Protein AF-A0A2J7QT44-F1 (afdb_monomer_lite)

InterPro domains:
  IPR000237 GRIP domain [PF01465] (314-356)
  IPR000237 GRIP domain [PS50913] (310-360)
  IPR000237 GRIP domain [SM00755] (313-360)
  IPR051952 Golgi-associated and autophagy-related protein [PTHR23157] (15-357)

Radius of gyration: 75.53 Å; chains: 1; bounding box: 189×59×180 Å

Organism: NCBI:txid105785

pLDDT: mean 76.09, std 19.53, range [32.19, 98.25]

Structure (mmCIF, N/CA/C/O backbone):
data_AF-A0A2J7QT44-F1
#
_entry.id   AF-A0A2J7QT44-F1
#
loop_
_atom_site.group_PDB
_atom_site.id
_atom_site.type_symbol
_atom_site.label_atom_id
_atom_site.label_alt_id
_atom_site.label_comp_id
_atom_site.label_asym_id
_atom_site.label_entity_id
_atom_site.label_seq_id
_atom_site.pdbx_PDB_ins_code
_atom_site.Cartn_x
_atom_site.Cartn_y
_atom_site.Cartn_z
_atom_site.occupancy
_atom_site.B_iso_or_equiv
_atom_site.auth_seq_id
_atom_site.auth_comp_id
_atom_site.auth_asym_id
_atom_site.auth_atom_id
_atom_site.pdbx_PDB_model_num
ATOM 1 N N . MET A 1 1 ? -129.129 -32.479 87.528 1.00 40.62 1 MET A N 1
ATOM 2 C CA . MET A 1 1 ? -129.790 -32.492 86.209 1.00 40.62 1 MET A CA 1
ATOM 3 C C . MET A 1 1 ? -129.131 -31.403 85.384 1.00 40.62 1 MET A C 1
ATOM 5 O O . MET A 1 1 ? -129.250 -30.255 85.772 1.00 40.62 1 MET A O 1
ATOM 9 N N . SER A 1 2 ? -128.415 -31.817 84.337 1.00 36.97 2 SER A N 1
ATOM 10 C CA . SER A 1 2 ? -127.812 -31.039 83.241 1.00 36.97 2 SER A CA 1
ATOM 11 C C . SER A 1 2 ? -126.753 -29.964 83.591 1.00 36.97 2 SER A C 1
ATOM 13 O O . SER A 1 2 ? -127.078 -29.042 84.322 1.00 36.97 2 SER A O 1
ATOM 15 N N . VAL A 1 3 ? -125.457 -30.041 83.221 1.00 42.44 3 VAL A N 1
ATOM 16 C CA . VAL A 1 3 ? -124.838 -30.231 81.873 1.00 42.44 3 VAL A CA 1
ATOM 17 C C . VAL A 1 3 ? -125.133 -28.970 81.044 1.00 42.44 3 VAL A C 1
ATOM 19 O O . VAL A 1 3 ? -126.299 -28.758 80.735 1.00 42.44 3 VAL A O 1
ATOM 22 N N . ILE A 1 4 ? -124.219 -28.003 80.878 1.00 41.47 4 ILE A N 1
ATOM 23 C CA . ILE A 1 4 ? -122.963 -27.975 80.087 1.00 41.47 4 ILE A CA 1
ATOM 24 C C . ILE A 1 4 ? -123.109 -26.815 79.071 1.00 41.47 4 ILE A C 1
ATOM 26 O O . ILE A 1 4 ? -124.229 -26.400 78.785 1.00 41.47 4 ILE A O 1
ATOM 30 N N . ASP A 1 5 ? -121.965 -26.312 78.606 1.00 40.69 5 ASP A N 1
ATOM 31 C CA . ASP A 1 5 ? -121.723 -25.348 77.522 1.00 40.69 5 ASP A CA 1
ATOM 32 C C . ASP A 1 5 ? -121.504 -23.902 77.983 1.00 40.69 5 ASP A C 1
ATOM 34 O O . ASP A 1 5 ? -122.439 -23.141 78.214 1.00 40.69 5 ASP A O 1
ATOM 38 N N . SER A 1 6 ? -120.274 -23.493 78.323 1.00 37.03 6 SER A N 1
ATOM 39 C CA . SER A 1 6 ? -118.983 -23.653 77.612 1.00 37.03 6 SER A CA 1
ATOM 40 C C . SER A 1 6 ? -118.947 -22.909 76.281 1.00 37.03 6 SER A C 1
ATOM 42 O O . SER A 1 6 ? -119.850 -23.010 75.463 1.00 37.03 6 SER A O 1
ATOM 44 N N . GLU A 1 7 ? -117.823 -22.220 76.083 1.00 32.19 7 GLU A N 1
ATOM 45 C CA . GLU A 1 7 ? -117.184 -22.093 74.772 1.00 32.19 7 GLU A CA 1
ATOM 46 C C . GLU A 1 7 ? -117.963 -21.344 73.688 1.00 32.19 7 GLU A C 1
ATOM 48 O O . GLU A 1 7 ? -118.485 -21.917 72.744 1.00 32.19 7 GLU A O 1
ATOM 53 N N . ALA A 1 8 ? -117.920 -20.018 73.764 1.00 39.91 8 ALA A N 1
ATOM 54 C CA . ALA A 1 8 ? -117.592 -19.201 72.595 1.00 39.91 8 ALA A CA 1
ATOM 55 C C . ALA A 1 8 ? -117.218 -17.812 73.118 1.00 39.91 8 ALA A C 1
ATOM 57 O O . ALA A 1 8 ? -118.054 -16.994 73.486 1.00 39.91 8 ALA A O 1
ATOM 58 N N . GLU A 1 9 ? -115.947 -17.617 73.431 1.00 42.12 9 GLU A N 1
ATOM 59 C CA . GLU A 1 9 ? -115.037 -17.019 72.455 1.00 42.12 9 GLU A CA 1
ATOM 60 C C . GLU A 1 9 ? -115.391 -15.544 72.223 1.00 42.12 9 GLU A C 1
ATOM 62 O O . GLU A 1 9 ? -116.296 -15.179 71.486 1.00 42.12 9 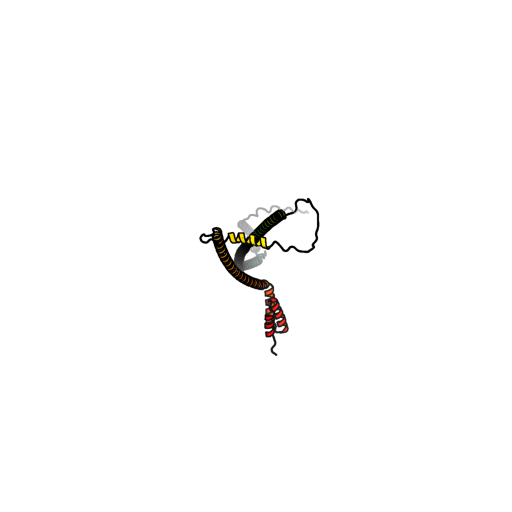GLU A O 1
ATOM 67 N N . LEU A 1 10 ? -114.727 -14.618 72.911 1.00 43.00 10 LEU A N 1
ATOM 68 C CA . LEU A 1 10 ? -113.342 -14.258 72.578 1.00 43.00 10 LEU A CA 1
ATOM 69 C C . LEU A 1 10 ? -113.135 -14.156 71.063 1.00 43.00 10 LEU A C 1
ATOM 71 O O . LEU A 1 10 ? -112.404 -14.950 70.485 1.00 43.00 10 LEU A O 1
ATOM 75 N N . LYS A 1 11 ? -113.694 -13.126 70.427 1.00 37.62 11 LYS A N 1
ATOM 76 C CA . LYS A 1 11 ? -113.027 -12.504 69.274 1.00 37.62 11 LYS A CA 1
ATOM 77 C C . LYS A 1 11 ? -113.579 -11.116 68.997 1.00 37.62 11 LYS A C 1
ATOM 79 O O . LYS A 1 11 ? -114.499 -10.910 68.223 1.00 37.62 11 LYS A O 1
ATOM 84 N N . GLY A 1 12 ? -113.001 -10.155 69.696 1.00 36.12 12 GLY A N 1
ATOM 85 C CA . GLY A 1 12 ? -113.230 -8.736 69.442 1.00 36.12 12 GLY A CA 1
ATOM 86 C C . GLY A 1 12 ? -112.389 -7.822 70.323 1.00 36.12 12 GLY A C 1
ATOM 87 O O . GLY A 1 12 ? -112.705 -6.650 70.471 1.00 36.12 12 GLY A O 1
ATOM 88 N N . LYS A 1 13 ? -111.334 -8.358 70.950 1.00 47.91 13 LYS A N 1
ATOM 89 C CA . LYS A 1 13 ? -110.172 -7.559 71.327 1.00 47.91 13 LYS A CA 1
ATOM 90 C C . LYS A 1 13 ? -109.343 -7.345 70.070 1.00 47.91 13 LYS A C 1
ATOM 92 O O . LYS A 1 13 ? -109.238 -8.267 69.266 1.00 47.91 13 LYS A O 1
ATOM 97 N N . SER A 1 14 ? -108.646 -6.214 70.063 1.00 49.06 14 SER A N 1
ATOM 98 C CA . SER A 1 14 ? -107.501 -5.897 69.211 1.00 49.06 14 SER A CA 1
ATOM 99 C C . SER A 1 14 ? -107.865 -5.284 67.867 1.00 49.06 14 SER A C 1
ATOM 101 O O . SER A 1 14 ? -108.217 -6.009 66.952 1.00 49.06 14 SER A O 1
ATOM 103 N N . GLU A 1 15 ? -107.731 -3.955 67.769 1.00 46.44 15 GLU A N 1
ATOM 104 C CA . GLU A 1 15 ? -106.892 -3.341 66.716 1.00 46.44 15 GLU A CA 1
ATOM 105 C C . GLU A 1 15 ? -106.761 -1.804 66.792 1.00 46.44 15 GLU A C 1
ATOM 107 O O . GLU A 1 15 ? -105.999 -1.233 66.023 1.00 46.44 15 GLU A O 1
ATOM 112 N N . ALA A 1 16 ? -107.395 -1.108 67.748 1.00 45.50 16 ALA A N 1
ATOM 113 C CA . ALA A 1 16 ? -107.286 0.360 67.856 1.00 45.50 16 ALA A CA 1
ATOM 114 C C . ALA A 1 16 ? -106.347 0.892 68.965 1.00 45.50 16 ALA A C 1
ATOM 116 O O . ALA A 1 16 ? -106.354 2.090 69.226 1.00 45.50 16 ALA A O 1
ATOM 117 N N . ASP A 1 17 ? -105.533 0.046 69.610 1.00 53.72 17 ASP A N 1
ATOM 118 C CA . ASP A 1 17 ? -104.572 0.484 70.648 1.00 53.72 17 ASP A CA 1
ATOM 119 C C . ASP A 1 17 ? -103.112 0.586 70.135 1.00 53.72 17 ASP A C 1
ATOM 121 O O . ASP A 1 17 ? -102.184 0.796 70.911 1.00 53.72 17 ASP A O 1
ATOM 125 N N . LEU A 1 18 ? -102.876 0.475 68.822 1.00 55.59 18 LEU A N 1
ATOM 126 C CA . LEU A 1 18 ? -101.525 0.477 68.229 1.00 55.59 18 LEU A CA 1
ATOM 127 C C . LEU A 1 18 ? -100.983 1.871 67.848 1.00 55.59 18 LEU A C 1
ATOM 129 O O . LEU A 1 18 ? -99.922 1.968 67.237 1.00 55.59 18 LEU A O 1
ATOM 133 N N . CYS A 1 19 ? -101.665 2.958 68.220 1.00 53.91 19 CYS A N 1
ATOM 134 C CA . CYS A 1 19 ? -101.156 4.324 68.039 1.00 53.91 19 CYS A CA 1
ATOM 135 C C . CYS A 1 19 ? -101.598 5.251 69.183 1.00 53.91 19 CYS A C 1
ATOM 137 O O . CYS A 1 19 ? -102.201 6.298 68.959 1.00 53.91 19 CYS A O 1
ATOM 139 N N . LEU A 1 20 ? -101.346 4.846 70.431 1.00 62.84 20 LEU A N 1
ATOM 140 C CA . LEU A 1 20 ? -101.461 5.766 71.562 1.00 62.84 20 LEU A CA 1
ATOM 141 C C . LEU A 1 20 ? -100.126 6.480 71.766 1.00 62.84 20 LEU A C 1
ATOM 143 O O . LEU A 1 20 ? -99.102 5.846 72.010 1.00 62.84 20 LEU A O 1
ATOM 147 N N . ASP A 1 21 ? -100.160 7.807 71.666 1.00 70.75 21 ASP A N 1
ATOM 148 C CA . ASP A 1 21 ? -99.087 8.685 72.123 1.00 70.75 21 ASP A CA 1
ATOM 149 C C . ASP A 1 21 ? -98.770 8.382 73.596 1.00 70.75 21 ASP A C 1
ATOM 151 O O . ASP A 1 21 ? -99.676 8.073 74.379 1.00 70.75 21 ASP A O 1
ATOM 155 N N . VAL A 1 22 ? -97.495 8.473 73.981 1.00 69.31 22 VAL A N 1
ATOM 156 C CA . VAL A 1 22 ? -97.022 8.152 75.339 1.00 69.31 22 VAL A CA 1
ATOM 157 C C . VAL A 1 22 ? -97.853 8.908 76.372 1.00 69.31 22 VAL A C 1
ATOM 159 O O . VAL A 1 22 ? -98.244 8.332 77.386 1.00 69.31 22 VAL A O 1
ATOM 162 N N . GLN A 1 23 ? -98.223 10.155 76.070 1.00 68.06 23 GLN A N 1
ATOM 163 C CA . GLN A 1 23 ? -99.070 10.956 76.941 1.00 68.06 23 GLN A CA 1
ATOM 164 C C . GLN A 1 23 ? -100.492 10.389 77.073 1.00 68.06 23 GLN A C 1
ATOM 166 O O . GLN A 1 23 ? -100.999 10.263 78.183 1.00 68.06 23 GLN A O 1
ATOM 171 N N . THR A 1 24 ? -101.112 9.946 75.977 1.00 75.00 24 THR A N 1
ATOM 172 C CA . THR A 1 24 ? -102.448 9.320 76.019 1.00 75.00 24 THR A CA 1
ATOM 173 C C . THR A 1 24 ? -102.459 7.983 76.760 1.00 75.00 24 THR A C 1
ATOM 175 O O . THR A 1 24 ? -103.444 7.651 77.421 1.00 75.00 24 THR A O 1
ATOM 178 N N . LEU A 1 25 ? -101.360 7.224 76.703 1.00 71.38 25 LEU A N 1
ATOM 179 C CA . LEU A 1 25 ? -101.207 5.987 77.465 1.00 71.38 25 LEU A CA 1
ATOM 180 C C . LEU A 1 25 ? -101.036 6.283 78.961 1.00 71.38 25 LEU A C 1
ATOM 182 O O . LEU A 1 25 ? -101.675 5.637 79.791 1.00 71.38 25 LEU A O 1
ATOM 186 N N . VAL A 1 26 ? -100.236 7.298 79.300 1.00 73.38 26 VAL A N 1
ATOM 187 C CA . VAL A 1 26 ? -100.059 7.782 80.677 1.00 73.38 26 VAL A CA 1
ATOM 188 C C . VAL A 1 26 ? -101.385 8.277 81.254 1.00 73.38 26 VAL A C 1
ATOM 190 O O . VAL A 1 26 ? -101.757 7.865 82.351 1.00 73.38 26 VAL A O 1
ATOM 193 N N . ASP A 1 27 ? -102.153 9.067 80.506 1.00 76.88 27 ASP A N 1
ATOM 194 C CA . ASP A 1 27 ? -103.451 9.580 80.955 1.00 76.88 27 ASP A CA 1
ATOM 195 C C . ASP A 1 27 ? -104.462 8.441 81.180 1.00 76.88 27 ASP A C 1
ATOM 197 O O . ASP A 1 27 ? -105.208 8.441 82.163 1.00 76.88 27 ASP A O 1
ATOM 201 N N . LYS A 1 28 ? -104.443 7.409 80.325 1.00 77.31 28 LYS A N 1
ATOM 202 C CA . LYS A 1 28 ? -105.296 6.216 80.464 1.00 77.31 28 LYS A CA 1
ATOM 203 C C . LYS A 1 28 ? -104.883 5.353 81.662 1.00 77.31 28 LYS A C 1
ATOM 205 O O . LYS A 1 28 ? -105.752 4.846 82.371 1.00 77.31 28 LYS A O 1
ATOM 210 N N . ILE A 1 29 ? -103.584 5.244 81.949 1.00 74.75 29 ILE A N 1
ATOM 211 C CA . ILE A 1 29 ? -103.052 4.583 83.153 1.00 74.75 29 ILE A CA 1
ATOM 212 C C . ILE A 1 29 ? -103.442 5.360 84.417 1.00 74.75 29 ILE A C 1
ATOM 214 O O . ILE A 1 29 ? -103.880 4.752 85.394 1.00 74.75 29 ILE A O 1
ATOM 218 N N . LEU A 1 30 ? -103.351 6.693 84.407 1.00 76.06 30 LEU A N 1
ATOM 219 C CA . LEU A 1 30 ? -103.768 7.538 85.530 1.00 76.06 30 LEU A CA 1
ATOM 220 C C . LEU A 1 30 ? -105.278 7.449 85.777 1.00 76.06 30 LEU A C 1
ATOM 222 O O . LEU A 1 30 ? -105.710 7.347 86.927 1.00 76.06 30 LEU A O 1
ATOM 226 N N . TYR A 1 31 ? -106.077 7.410 84.712 1.00 76.81 31 TYR A N 1
ATOM 227 C CA . TYR A 1 31 ? -107.520 7.205 84.798 1.00 76.81 31 TYR A CA 1
ATOM 228 C C . TYR A 1 31 ? -107.873 5.836 85.400 1.00 76.81 31 TYR A C 1
ATOM 230 O O . TYR A 1 31 ? -108.680 5.752 86.329 1.00 76.81 31 TYR A O 1
ATOM 238 N N . LEU A 1 32 ? -107.226 4.763 84.932 1.00 74.56 32 LEU A N 1
ATOM 239 C CA . LEU A 1 32 ? -107.411 3.415 85.474 1.00 74.56 32 LEU A CA 1
ATOM 240 C C . LEU A 1 32 ? -106.938 3.311 86.930 1.00 74.56 32 LEU A C 1
ATOM 242 O O . LEU A 1 32 ? -107.625 2.694 87.740 1.00 74.56 32 LEU A O 1
ATOM 246 N N . ARG A 1 33 ? -105.835 3.977 87.297 1.00 72.81 33 ARG A N 1
ATOM 247 C CA . ARG A 1 33 ? -105.370 4.098 88.688 1.00 72.81 33 ARG A CA 1
ATOM 248 C C . ARG A 1 33 ? -106.424 4.771 89.567 1.00 72.81 33 ARG A C 1
ATOM 250 O O . ARG A 1 33 ? -106.704 4.276 90.654 1.00 72.81 33 ARG A O 1
ATOM 257 N N . GLY A 1 34 ? -107.036 5.860 89.098 1.00 69.31 34 GLY A N 1
ATOM 258 C CA . GLY A 1 34 ? -108.117 6.543 89.813 1.00 69.31 34 GLY A CA 1
ATOM 259 C C . GLY A 1 34 ? -109.329 5.638 90.047 1.00 69.31 34 GLY A C 1
ATOM 260 O O . GLY A 1 34 ? -109.842 5.564 91.163 1.00 69.31 34 GLY A O 1
ATOM 261 N N . GLN A 1 35 ? -109.741 4.879 89.027 1.00 72.75 35 GLN A N 1
ATOM 262 C CA . GLN A 1 35 ? -110.827 3.903 89.165 1.00 72.75 35 GLN A CA 1
ATOM 263 C C . GLN A 1 35 ? -110.477 2.756 90.120 1.00 72.75 35 GLN A C 1
ATOM 265 O O . GLN A 1 35 ? -111.327 2.338 90.906 1.00 72.75 35 GLN A O 1
ATOM 270 N N . LEU A 1 36 ? -109.228 2.283 90.107 1.00 67.62 36 LEU A N 1
ATOM 271 C CA . LEU A 1 36 ? -108.755 1.234 91.008 1.00 67.62 36 LEU A CA 1
ATOM 272 C C . LEU A 1 36 ? -108.781 1.698 92.474 1.00 67.62 36 LEU A C 1
ATOM 274 O O . LEU A 1 36 ? -109.213 0.950 93.348 1.00 67.62 36 LEU A O 1
ATOM 278 N N . VAL A 1 37 ? -108.395 2.953 92.738 1.00 71.00 37 VAL A N 1
ATOM 279 C CA . VAL A 1 37 ? -108.458 3.569 94.077 1.00 71.00 37 VAL A CA 1
ATOM 280 C C . VAL A 1 37 ? -109.898 3.674 94.572 1.00 71.00 37 VAL A C 1
ATOM 282 O O . VAL A 1 37 ? -110.187 3.283 95.703 1.00 71.00 37 VAL A O 1
ATOM 285 N N . LEU A 1 38 ? -110.818 4.131 93.722 1.00 69.50 38 LEU A N 1
ATOM 286 C CA . LEU A 1 38 ? -112.238 4.232 94.072 1.00 69.50 38 LEU A CA 1
ATOM 287 C C . LEU A 1 38 ? -112.887 2.856 94.302 1.00 69.50 38 LEU A C 1
ATOM 289 O O . LEU A 1 38 ? -113.746 2.718 95.173 1.00 69.50 38 LEU A O 1
ATOM 293 N N . ALA A 1 39 ? -112.466 1.830 93.557 1.00 65.50 39 ALA A N 1
ATOM 294 C CA . ALA A 1 39 ? -112.922 0.455 93.744 1.00 65.50 39 ALA A CA 1
ATOM 295 C C . ALA A 1 39 ? -112.358 -0.179 95.030 1.00 65.50 39 ALA A C 1
ATOM 297 O O . ALA A 1 39 ? -113.097 -0.857 95.741 1.00 65.50 39 ALA A O 1
ATOM 298 N N . SER A 1 40 ? -111.093 0.094 95.374 1.00 60.97 40 SER A N 1
ATOM 299 C CA . SER A 1 40 ? -110.467 -0.362 96.628 1.00 60.97 40 SER A CA 1
ATOM 300 C C . SER A 1 40 ? -111.133 0.256 97.866 1.00 60.97 40 SER A C 1
ATOM 302 O O . SER A 1 40 ? -111.341 -0.433 98.860 1.00 60.97 40 SER A O 1
ATOM 304 N N . GLN A 1 41 ? -111.590 1.513 97.786 1.00 64.81 41 GLN A N 1
ATOM 305 C CA . GLN A 1 41 ? -112.350 2.172 98.863 1.00 64.81 41 GLN A CA 1
ATOM 306 C C . GLN A 1 41 ? -113.782 1.629 99.048 1.00 64.81 41 GLN A C 1
ATOM 308 O O . GLN A 1 41 ? -114.376 1.836 100.104 1.00 64.81 41 GLN A O 1
ATOM 313 N N . ARG A 1 42 ? -114.355 0.948 98.042 1.00 63.06 42 ARG A N 1
ATOM 314 C CA . ARG A 1 42 ? -115.689 0.312 98.106 1.00 63.06 42 ARG A CA 1
ATOM 315 C C . ARG A 1 42 ? -115.651 -1.174 98.482 1.00 63.06 42 ARG A C 1
ATOM 317 O O . ARG A 1 42 ? -116.712 -1.761 98.678 1.00 63.06 42 ARG A O 1
ATOM 324 N N . ALA A 1 43 ? -114.472 -1.786 98.558 1.00 60.16 43 ALA A N 1
ATOM 325 C CA . ALA A 1 43 ? -114.311 -3.199 98.884 1.00 60.16 43 ALA A CA 1
ATOM 326 C C . ALA A 1 43 ? -114.191 -3.411 100.405 1.00 60.16 43 ALA A C 1
ATOM 328 O O . ALA A 1 43 ? -113.502 -2.658 101.086 1.00 60.16 43 ALA A O 1
ATOM 329 N N . GLU A 1 44 ? -114.802 -4.475 100.945 1.00 55.53 44 GLU A N 1
ATOM 330 C CA . GLU A 1 44 ? -114.770 -4.814 102.388 1.00 55.53 44 GLU A CA 1
ATOM 331 C C . GLU A 1 44 ? -113.356 -5.113 102.941 1.00 55.53 44 GLU A C 1
ATOM 333 O O . GLU A 1 44 ? -113.173 -5.235 104.152 1.00 55.53 44 GLU A O 1
ATOM 338 N N . LYS A 1 45 ? -112.337 -5.196 102.074 1.00 55.09 45 LYS A N 1
ATOM 339 C CA . LYS A 1 45 ? -110.911 -5.226 102.426 1.00 55.09 45 LYS A CA 1
ATOM 340 C C . LYS A 1 45 ? -110.143 -4.267 101.503 1.00 55.09 45 LYS A C 1
ATOM 342 O O . LYS A 1 45 ? -109.988 -4.600 100.327 1.00 55.09 45 LYS A O 1
ATOM 347 N N . PRO A 1 46 ? -109.662 -3.110 101.989 1.00 56.34 46 PRO A N 1
ATOM 348 C CA . PRO A 1 46 ? -108.882 -2.198 101.162 1.00 56.34 46 PRO A CA 1
ATOM 349 C C . PRO A 1 46 ? -107.523 -2.831 100.843 1.00 56.34 46 PRO A C 1
ATOM 351 O O . PRO A 1 46 ? -106.809 -3.281 101.739 1.00 56.34 46 PRO A O 1
ATOM 354 N N . VAL A 1 47 ? -107.180 -2.879 99.559 1.00 60.62 47 VAL A N 1
ATOM 355 C CA . VAL A 1 47 ? -105.867 -3.326 99.078 1.00 60.62 47 VAL A CA 1
ATOM 356 C C . VAL A 1 47 ? -105.028 -2.081 98.810 1.00 60.62 47 VAL A C 1
ATOM 358 O O . VAL A 1 47 ? -105.507 -1.165 98.132 1.00 60.62 47 VAL A O 1
ATOM 361 N N . ASP A 1 48 ? -103.808 -2.028 99.350 1.00 59.81 48 ASP A N 1
ATOM 362 C CA . ASP A 1 48 ? -102.873 -0.934 99.083 1.00 59.81 48 ASP A CA 1
ATOM 363 C C . ASP A 1 48 ? -102.382 -1.022 97.632 1.00 59.81 48 ASP A C 1
ATOM 365 O O . ASP A 1 48 ? -101.697 -1.957 97.217 1.00 59.81 48 ASP A O 1
ATOM 369 N N . ILE A 1 49 ? -102.801 -0.052 96.823 1.00 60.88 49 ILE A N 1
ATOM 370 C CA . ILE A 1 49 ? -102.526 -0.014 95.384 1.00 60.88 49 ILE A CA 1
ATOM 371 C C . ILE A 1 49 ? -101.081 0.427 95.114 1.00 60.88 49 ILE A C 1
ATOM 373 O O . ILE A 1 49 ? -100.585 0.228 94.002 1.00 60.88 49 ILE A O 1
ATOM 377 N N . HIS A 1 50 ? -100.381 0.996 96.104 1.00 58.28 50 HIS A N 1
ATOM 378 C CA . HIS A 1 50 ? -98.993 1.399 95.913 1.00 58.28 50 HIS A CA 1
ATOM 379 C C . HIS A 1 50 ? -98.047 0.197 95.792 1.00 58.28 50 HIS A C 1
ATOM 381 O O . HIS A 1 50 ? -97.143 0.240 94.958 1.00 58.28 50 HIS A O 1
ATOM 387 N N . ASP A 1 51 ? -98.325 -0.899 96.503 1.00 59.72 51 ASP A N 1
ATOM 388 C CA . ASP A 1 51 ? -97.534 -2.136 96.448 1.00 59.72 51 ASP A CA 1
ATOM 389 C C . ASP A 1 51 ? -97.740 -2.923 95.143 1.00 59.72 51 ASP A C 1
ATOM 391 O O . ASP A 1 51 ? -96.812 -3.548 94.634 1.00 59.72 51 ASP A O 1
ATOM 395 N N . ILE A 1 52 ? -98.930 -2.846 94.537 1.00 58.56 52 ILE A N 1
ATOM 396 C CA . ILE A 1 52 ? -99.245 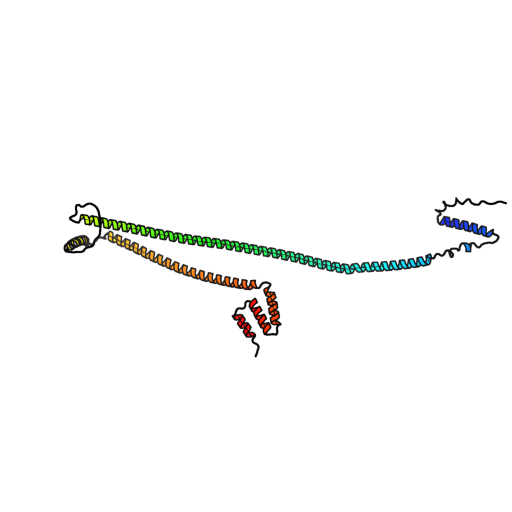-3.546 93.276 1.00 58.56 52 ILE A CA 1
ATOM 397 C C . ILE A 1 52 ? -98.602 -2.864 92.063 1.00 58.56 52 ILE A C 1
ATOM 399 O O . ILE A 1 52 ? -98.357 -3.513 91.054 1.00 58.56 52 ILE A O 1
ATOM 403 N N . LEU A 1 53 ? -98.328 -1.560 92.121 1.00 57.19 53 LEU A N 1
ATOM 404 C CA . LEU A 1 53 ? -97.683 -0.832 91.020 1.00 57.19 53 LEU A CA 1
ATOM 405 C C . LEU A 1 53 ? -96.169 -0.689 91.203 1.00 57.19 53 LEU A C 1
ATOM 407 O O . LEU A 1 53 ? -95.494 -0.246 90.279 1.00 57.19 53 LEU A O 1
ATOM 411 N N . ASN A 1 54 ? -95.621 -1.128 92.340 1.00 53.16 54 ASN A N 1
ATOM 412 C CA . ASN A 1 54 ? -94.177 -1.173 92.572 1.00 53.16 54 ASN A CA 1
ATOM 413 C C . ASN A 1 54 ? -93.502 -2.413 91.945 1.00 53.16 54 ASN A C 1
ATOM 415 O O . ASN A 1 54 ? -92.382 -2.779 92.296 1.00 53.16 54 ASN A O 1
ATOM 419 N N . ILE A 1 5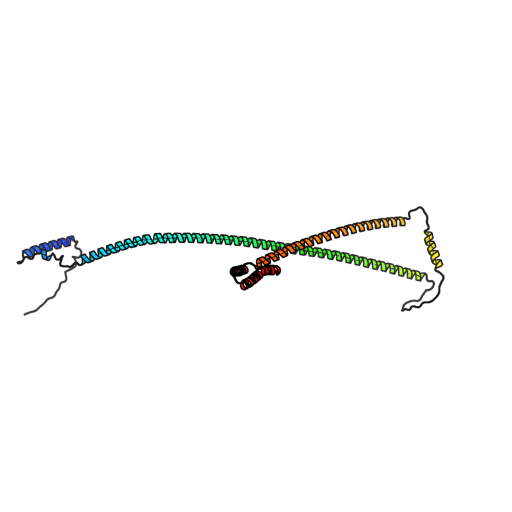5 ? -94.142 -3.026 90.939 1.00 50.22 55 ILE A N 1
ATOM 420 C CA . ILE A 1 55 ? -93.591 -4.079 90.063 1.00 50.22 55 ILE A CA 1
ATOM 421 C C . ILE A 1 55 ? -92.534 -3.481 89.102 1.00 50.22 55 ILE A C 1
ATOM 423 O O . ILE A 1 55 ? -92.379 -3.923 87.971 1.00 50.22 55 ILE A O 1
ATOM 427 N N . ASN A 1 56 ? -91.788 -2.460 89.528 1.00 48.94 56 ASN A N 1
ATOM 428 C CA . ASN A 1 56 ? -90.535 -2.092 88.873 1.00 48.94 56 ASN A CA 1
ATOM 429 C C . ASN A 1 56 ? -89.355 -2.922 89.402 1.00 48.94 56 ASN A C 1
ATOM 431 O O . ASN A 1 56 ? -88.380 -3.078 88.677 1.00 48.94 56 ASN A O 1
ATOM 435 N N . ASP A 1 57 ? -89.471 -3.544 90.583 1.00 50.56 57 ASP A N 1
ATOM 436 C CA . ASP A 1 57 ? -88.408 -4.399 91.142 1.00 50.56 57 ASP A CA 1
ATOM 437 C C . ASP A 1 57 ? -88.641 -5.910 90.938 1.00 50.56 57 ASP A C 1
ATOM 439 O O . ASP A 1 57 ? -87.744 -6.717 91.166 1.00 50.56 57 ASP A O 1
ATOM 443 N N . SER A 1 58 ? -89.830 -6.329 90.484 1.00 46.00 58 SER A N 1
ATOM 444 C CA . SER A 1 58 ? -90.178 -7.758 90.313 1.00 46.00 58 SER A CA 1
ATOM 445 C C . SER A 1 58 ? -90.145 -8.262 88.863 1.00 46.00 58 SER A C 1
ATOM 447 O O . SER A 1 58 ? -90.387 -9.442 88.613 1.00 46.00 58 SER A O 1
ATOM 449 N N . LEU A 1 59 ? -89.787 -7.403 87.907 1.00 44.88 59 LEU A N 1
ATOM 450 C CA . LEU A 1 59 ? -89.369 -7.803 86.563 1.00 44.88 59 LEU A CA 1
ATOM 451 C C . LEU A 1 59 ? -87.880 -7.499 86.438 1.00 44.88 59 LEU A C 1
ATOM 453 O O . LEU A 1 59 ? -87.492 -6.384 86.107 1.00 44.88 59 LEU A O 1
ATOM 457 N N . GLY A 1 60 ? -87.050 -8.495 86.750 1.00 45.22 60 GLY A N 1
ATOM 458 C CA . GLY A 1 60 ? -85.598 -8.400 86.675 1.00 45.22 60 GLY A CA 1
ATOM 459 C C . GLY A 1 60 ? -85.110 -7.916 85.310 1.00 45.22 60 GLY A C 1
ATOM 460 O O . GLY A 1 60 ? -84.882 -8.711 84.401 1.00 45.22 60 GLY A O 1
ATOM 461 N N . PHE A 1 61 ? -84.867 -6.613 85.197 1.00 43.97 61 PHE A N 1
ATOM 462 C CA . PHE A 1 61 ? -83.986 -6.049 84.192 1.00 43.97 61 PHE A CA 1
ATOM 463 C C . PHE A 1 61 ? -82.542 -6.335 84.623 1.00 43.97 61 PHE A C 1
ATOM 465 O O . PHE A 1 61 ? -81.869 -5.507 85.229 1.00 43.97 61 PHE A O 1
ATOM 472 N N . LYS A 1 62 ? -82.042 -7.515 84.234 1.00 48.94 62 LYS A N 1
ATOM 473 C CA . LYS A 1 62 ? -80.597 -7.804 84.119 1.00 48.94 62 LYS A CA 1
ATOM 474 C C . LYS A 1 62 ? -79.868 -6.834 83.171 1.00 48.94 62 LYS A C 1
ATOM 476 O O . LYS A 1 62 ? -78.645 -6.828 83.105 1.00 48.94 62 LYS A O 1
ATOM 481 N N . ASN A 1 63 ? -80.609 -5.965 82.486 1.00 47.66 63 ASN A N 1
ATOM 482 C CA . ASN A 1 63 ? -80.081 -5.052 81.488 1.00 47.66 63 ASN A CA 1
ATOM 483 C C . ASN A 1 63 ? -79.228 -3.916 82.072 1.00 47.66 63 ASN A C 1
ATOM 485 O O . ASN A 1 63 ? -78.510 -3.310 81.300 1.00 47.66 63 ASN A O 1
ATOM 489 N N . ASN A 1 64 ? -79.250 -3.589 83.371 1.00 50.56 64 ASN A N 1
ATOM 490 C CA . ASN A 1 64 ? -78.404 -2.485 83.867 1.00 50.56 64 ASN A CA 1
ATOM 491 C C . ASN A 1 64 ? -76.916 -2.865 83.999 1.00 50.56 64 ASN A C 1
ATOM 493 O O . ASN A 1 64 ? -76.059 -2.037 83.696 1.00 50.56 64 ASN A O 1
ATOM 497 N N . ASP A 1 65 ? -76.598 -4.106 84.382 1.00 53.09 65 ASP A N 1
ATOM 498 C CA . ASP A 1 65 ? -75.203 -4.572 84.477 1.00 53.09 65 ASP A CA 1
ATOM 499 C C . ASP A 1 65 ? -74.635 -4.973 83.109 1.00 53.09 65 ASP A C 1
ATOM 501 O O . ASP A 1 65 ? -73.503 -4.618 82.786 1.00 53.09 65 ASP A O 1
ATOM 505 N N . GLU A 1 66 ? -75.429 -5.623 82.251 1.00 54.44 66 GLU A N 1
ATOM 506 C CA . GLU A 1 66 ? -75.010 -5.945 80.878 1.00 54.44 66 GLU A CA 1
ATOM 507 C C . GLU A 1 66 ? -74.799 -4.678 80.039 1.00 54.44 66 GLU A C 1
ATOM 509 O O . GLU A 1 66 ? -73.850 -4.596 79.265 1.00 54.44 66 GLU A O 1
ATOM 514 N N . HIS A 1 67 ? -75.630 -3.649 80.221 1.00 65.25 67 HIS A N 1
ATOM 515 C CA . HIS A 1 67 ? -75.508 -2.401 79.468 1.00 65.25 67 HIS A CA 1
ATOM 516 C C . HIS A 1 67 ? -74.358 -1.522 79.974 1.00 65.25 67 HIS A C 1
ATOM 518 O O . HIS A 1 67 ? -73.770 -0.788 79.178 1.00 65.25 67 HIS A O 1
ATOM 524 N N . LYS A 1 68 ? -73.989 -1.632 81.258 1.00 69.81 68 LYS A N 1
ATOM 525 C CA . LYS A 1 68 ? -72.787 -0.998 81.811 1.00 69.81 68 LYS A CA 1
ATOM 526 C C . LYS A 1 68 ? -71.514 -1.725 81.370 1.00 69.81 68 LYS A C 1
ATOM 528 O O . LYS A 1 68 ? -70.599 -1.064 80.894 1.00 69.81 68 LYS A O 1
ATOM 533 N N . SER A 1 69 ? -71.497 -3.061 81.400 1.00 70.50 69 SER A N 1
ATOM 534 C CA . SER A 1 69 ? -70.398 -3.867 80.843 1.00 70.50 69 SER A CA 1
ATOM 535 C C . SER A 1 69 ? -70.222 -3.604 79.345 1.00 70.50 69 SER A C 1
ATOM 537 O O . SER A 1 69 ? -69.119 -3.333 78.888 1.00 70.50 69 SER A O 1
ATOM 539 N N . CYS A 1 70 ? -71.315 -3.560 78.579 1.00 75.31 70 CYS A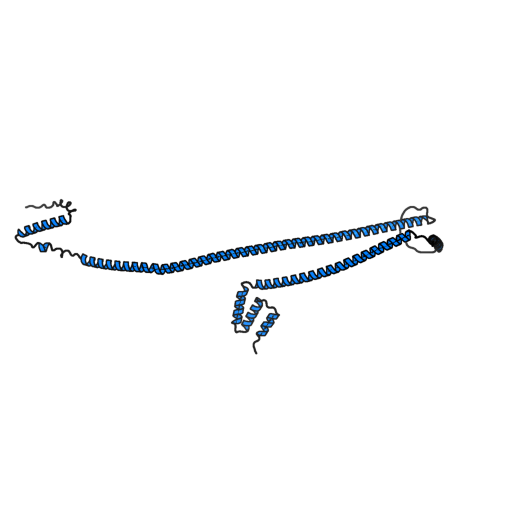 N 1
ATOM 540 C CA . CYS A 1 70 ? -71.283 -3.235 77.153 1.00 75.31 70 CYS A CA 1
ATOM 541 C C . CYS A 1 70 ? -70.818 -1.791 76.894 1.00 75.31 70 CYS A C 1
ATOM 543 O O . CYS A 1 70 ? -70.163 -1.518 75.888 1.00 75.31 70 CYS A O 1
ATOM 545 N N . GLN A 1 71 ? -71.136 -0.848 77.786 1.00 79.12 71 GLN A N 1
ATOM 546 C CA . GLN A 1 71 ? -70.665 0.534 77.693 1.00 79.12 71 GLN A CA 1
ATOM 547 C C . GLN A 1 71 ? -69.170 0.649 78.010 1.00 79.12 71 GLN A C 1
ATOM 549 O O . GLN A 1 71 ? -68.468 1.412 77.347 1.00 79.12 71 GLN A O 1
ATOM 554 N N . GLU A 1 72 ? -68.681 -0.100 78.996 1.00 82.94 72 GLU A N 1
ATOM 555 C CA . GLU A 1 72 ? -67.264 -0.178 79.348 1.00 82.94 72 GLU A CA 1
ATOM 556 C C . GLU A 1 72 ? -66.459 -0.867 78.236 1.00 82.94 72 GLU A C 1
ATOM 558 O O . GLU A 1 72 ? -65.444 -0.323 77.809 1.00 82.94 72 GLU A O 1
ATOM 563 N N . GLU A 1 73 ? -66.953 -1.972 77.672 1.00 85.62 73 GLU A N 1
ATOM 564 C CA . GLU A 1 73 ? -66.369 -2.633 76.496 1.00 85.62 73 GLU A CA 1
ATOM 565 C C . GLU A 1 73 ? -66.366 -1.716 75.269 1.00 85.62 73 GLU A C 1
ATOM 567 O O . GLU A 1 73 ? -65.365 -1.623 74.566 1.00 85.62 73 GLU A O 1
ATOM 572 N N . TYR A 1 74 ? -67.443 -0.964 75.030 1.00 85.75 74 TYR A N 1
ATOM 573 C CA . TYR A 1 74 ? -67.484 0.024 73.951 1.00 85.75 74 TYR A CA 1
ATOM 574 C C . TYR A 1 74 ? -66.470 1.155 74.165 1.00 85.75 74 TYR A C 1
ATOM 576 O O . TYR A 1 74 ? -65.830 1.604 73.214 1.00 85.75 74 TYR A O 1
ATOM 584 N N . GLN A 1 75 ? -66.295 1.626 75.403 1.00 88.50 75 GLN A N 1
ATOM 585 C CA . GLN A 1 75 ? -65.292 2.641 75.729 1.00 88.50 75 GLN A CA 1
ATOM 586 C C . GLN A 1 75 ? -63.866 2.103 75.589 1.00 88.50 75 GLN A C 1
ATOM 588 O O . GLN A 1 75 ? -63.016 2.808 75.046 1.00 88.50 75 GLN A O 1
ATOM 593 N N . GLN A 1 76 ? -63.614 0.863 76.012 1.00 87.94 76 GLN A N 1
ATOM 594 C CA . GLN A 1 76 ? -62.335 0.181 75.817 1.00 87.94 76 GLN A CA 1
ATOM 595 C C . GLN A 1 76 ? -62.042 -0.001 74.330 1.00 87.94 76 GLN A C 1
ATOM 597 O O . GLN A 1 76 ? -60.994 0.434 73.869 1.00 87.94 76 GLN A O 1
ATOM 602 N N . LEU A 1 77 ? -62.999 -0.507 73.551 1.00 89.94 77 LEU A N 1
ATOM 603 C CA . LEU A 1 77 ? -62.850 -0.691 72.110 1.00 89.94 77 LEU A CA 1
ATOM 604 C C . LEU A 1 77 ? -62.653 0.643 71.383 1.00 89.94 77 LEU A C 1
ATOM 606 O O . LEU A 1 77 ? -61.864 0.737 70.447 1.00 89.94 77 LEU A O 1
ATOM 610 N N . LYS A 1 78 ? -63.328 1.708 71.828 1.00 90.94 78 LYS A N 1
ATOM 611 C CA . LYS A 1 78 ? -63.116 3.062 71.308 1.00 90.94 78 LYS A CA 1
ATOM 612 C C . LYS A 1 78 ? -61.710 3.571 71.630 1.00 90.94 78 LYS A C 1
ATOM 614 O O . LYS A 1 78 ? -61.084 4.183 70.767 1.00 90.94 78 LYS A O 1
ATOM 619 N N . HIS A 1 79 ? -61.211 3.311 72.836 1.00 88.44 79 HIS A N 1
ATOM 620 C CA . HIS A 1 79 ? -59.861 3.691 73.237 1.00 88.44 79 HIS A CA 1
ATOM 621 C C . HIS A 1 79 ? -58.795 2.893 72.474 1.00 88.44 79 HIS A C 1
ATOM 623 O O . HIS A 1 79 ? -57.848 3.482 71.958 1.00 88.44 79 HIS A O 1
ATOM 629 N N . GLU A 1 80 ? -58.980 1.582 72.321 1.00 90.00 80 GLU A N 1
ATOM 630 C CA . GLU A 1 80 ? -58.136 0.719 71.490 1.00 90.00 80 GLU A CA 1
ATOM 631 C C . GLU A 1 80 ? -58.173 1.145 70.021 1.00 90.00 80 GLU A C 1
ATOM 633 O O . GLU A 1 80 ? -57.137 1.182 69.364 1.00 90.00 80 GLU A O 1
ATOM 638 N N . PHE A 1 81 ? -59.336 1.546 69.506 1.00 88.00 81 PHE A N 1
ATOM 639 C CA . PHE A 1 81 ? -59.473 2.070 68.151 1.00 88.00 81 PHE A CA 1
ATOM 640 C C . PHE A 1 81 ? -58.761 3.418 67.977 1.00 88.00 81 PHE A C 1
ATOM 642 O O . PHE A 1 81 ? -58.114 3.646 66.955 1.00 88.00 81 PHE A O 1
ATOM 649 N N . GLU A 1 82 ? -58.834 4.316 68.963 1.00 86.75 82 GLU A N 1
ATOM 650 C CA . GLU A 1 82 ? -58.089 5.579 68.954 1.00 86.75 82 GLU A CA 1
ATOM 651 C C . GLU A 1 82 ? -56.577 5.357 69.053 1.00 86.75 82 GLU A C 1
ATOM 653 O O . GLU A 1 82 ? -55.830 5.984 68.298 1.00 86.75 82 GLU A O 1
ATOM 658 N N . GLN A 1 83 ? -56.124 4.424 69.895 1.00 83.19 83 GLN A N 1
ATOM 659 C CA . GLN A 1 83 ? -54.721 4.014 69.954 1.00 83.19 83 GLN A CA 1
ATOM 660 C C . GLN A 1 83 ? -54.268 3.375 68.637 1.00 83.19 83 GLN A C 1
ATOM 662 O O . GLN A 1 83 ? -53.241 3.771 68.091 1.00 83.19 83 GLN A O 1
ATOM 667 N N . TYR A 1 84 ? -55.057 2.464 68.063 1.00 81.75 84 TYR A N 1
ATOM 668 C CA . TYR A 1 84 ? -54.775 1.843 66.769 1.00 81.75 84 TYR A CA 1
ATOM 669 C C . TYR A 1 84 ? -54.703 2.884 65.652 1.00 81.75 84 TYR A C 1
ATOM 671 O O . TYR A 1 84 ? -53.780 2.857 64.843 1.00 81.75 84 TYR A O 1
ATOM 679 N N . LYS A 1 85 ? -55.624 3.853 65.628 1.00 82.50 85 LYS A N 1
ATOM 680 C CA . LYS A 1 85 ? -55.623 4.970 64.676 1.00 82.50 85 LYS A CA 1
ATOM 681 C C . LYS A 1 85 ? -54.388 5.857 64.843 1.00 82.50 85 LYS A C 1
ATOM 683 O O . LYS A 1 85 ? -53.815 6.279 63.843 1.00 82.50 85 LYS A O 1
ATOM 688 N N . GLN A 1 86 ? -53.953 6.129 66.073 1.00 75.94 86 GLN A N 1
ATOM 689 C CA . GLN A 1 86 ? -52.722 6.883 66.332 1.00 75.94 86 GLN A CA 1
ATOM 690 C C . GLN A 1 86 ? -51.470 6.095 65.919 1.00 75.94 86 GLN A C 1
ATOM 692 O O . GLN A 1 86 ? -50.607 6.651 65.239 1.00 75.94 86 GLN A O 1
ATOM 697 N N . SER A 1 87 ? -51.390 4.797 66.227 1.00 70.69 87 SER A N 1
ATOM 698 C CA . SER A 1 87 ? -50.305 3.924 65.763 1.00 70.69 87 SER A CA 1
ATOM 699 C C . SER A 1 87 ? -50.286 3.784 64.236 1.00 70.69 87 SER A C 1
ATOM 701 O O . SER A 1 87 ? -49.217 3.863 63.639 1.00 70.69 87 SER A O 1
ATOM 703 N N . GLN A 1 88 ? -51.445 3.674 63.582 1.00 66.94 88 GLN A N 1
ATOM 704 C CA . GLN A 1 88 ? -51.585 3.658 62.121 1.00 66.94 88 GLN A CA 1
ATOM 705 C C . GLN A 1 88 ? -51.347 5.014 61.455 1.00 66.94 88 GLN A C 1
ATOM 707 O O . GLN A 1 88 ? -51.215 5.058 60.244 1.00 66.94 88 GLN A O 1
ATOM 712 N N . LEU A 1 89 ? -51.302 6.129 62.186 1.00 62.00 89 LEU A N 1
ATOM 713 C CA . LEU A 1 89 ? -50.894 7.432 61.640 1.00 62.00 89 LEU A CA 1
ATOM 714 C C . LEU A 1 89 ? -49.390 7.678 61.823 1.00 62.00 89 LEU A C 1
ATOM 716 O O . LEU A 1 89 ? -48.783 8.390 61.025 1.00 62.00 89 LEU A O 1
ATOM 720 N N . GLN A 1 90 ? -48.773 7.056 62.832 1.00 60.03 90 GLN A N 1
ATOM 721 C CA . GLN A 1 90 ? -47.330 7.135 63.078 1.00 60.03 90 GLN A CA 1
ATOM 722 C C . GLN A 1 90 ? -46.522 6.106 62.266 1.00 60.03 90 GLN A C 1
ATOM 724 O O . GLN A 1 90 ? -45.439 6.434 61.779 1.00 60.03 90 GLN A O 1
ATOM 729 N N . GLN A 1 91 ? -47.047 4.893 62.049 1.00 56.28 91 GLN A N 1
ATOM 730 C CA . GLN A 1 91 ? -46.365 3.850 61.271 1.00 56.28 91 GLN A CA 1
ATOM 731 C C . GLN A 1 91 ? -46.208 4.147 59.760 1.00 56.28 91 GLN A C 1
ATOM 733 O O . GLN A 1 91 ? -45.138 3.851 59.230 1.00 56.28 91 GLN A O 1
ATOM 738 N N . PRO A 1 92 ? -47.156 4.782 59.039 1.00 54.69 92 PRO A N 1
ATOM 739 C CA . PRO A 1 92 ? -47.012 5.032 57.608 1.00 54.69 92 PRO A CA 1
ATOM 740 C C . PRO A 1 92 ? -46.348 6.369 57.287 1.00 54.69 92 PRO A C 1
ATOM 742 O O . PRO A 1 92 ? -46.242 6.682 56.111 1.00 54.69 92 PRO A O 1
ATOM 745 N N . ASN A 1 93 ? -45.938 7.188 58.260 1.00 55.28 93 ASN A N 1
ATOM 746 C CA . ASN A 1 93 ? -45.254 8.452 57.956 1.00 55.28 93 ASN A CA 1
ATOM 747 C C . ASN A 1 93 ? -43.732 8.326 58.045 1.00 55.28 93 ASN A C 1
ATOM 749 O O . ASN A 1 93 ? -43.050 8.834 57.162 1.00 55.28 93 ASN A O 1
ATOM 753 N N . ASN A 1 94 ? -43.194 7.596 59.028 1.00 56.62 94 ASN A N 1
ATOM 754 C CA . ASN A 1 94 ? -41.743 7.401 59.138 1.00 56.62 94 ASN A CA 1
ATOM 755 C C . ASN A 1 94 ? -41.212 6.364 58.131 1.00 56.62 94 ASN A C 1
ATOM 757 O O . ASN A 1 94 ? -40.309 6.685 57.365 1.00 56.62 94 ASN A O 1
ATOM 761 N N . LEU A 1 95 ? -41.829 5.178 58.034 1.00 58.56 95 LEU A N 1
ATOM 762 C CA . LEU A 1 95 ? -41.417 4.137 57.073 1.00 58.56 95 LEU A CA 1
ATOM 763 C C . LEU A 1 95 ? -41.609 4.572 55.613 1.00 58.56 95 LEU A C 1
ATOM 765 O O . LEU A 1 95 ? -40.785 4.277 54.756 1.00 58.56 95 LEU A O 1
ATOM 769 N N . ARG A 1 96 ? -42.673 5.329 55.328 1.00 59.12 96 ARG A N 1
ATOM 770 C CA . ARG A 1 96 ? -43.013 5.784 53.972 1.00 59.12 96 ARG A CA 1
ATOM 771 C C . ARG A 1 96 ? -42.197 7.003 53.539 1.00 59.12 96 ARG A C 1
ATOM 773 O O . ARG A 1 96 ? -41.959 7.159 52.344 1.00 59.12 96 ARG A O 1
ATOM 780 N N . MET A 1 97 ? -41.744 7.855 54.470 1.00 60.84 97 MET A N 1
ATOM 781 C CA . MET A 1 97 ? -40.731 8.878 54.164 1.00 60.84 97 MET A CA 1
ATOM 782 C C . MET A 1 97 ? -39.370 8.243 53.879 1.00 60.84 97 MET A C 1
ATOM 784 O O . MET A 1 97 ? -38.724 8.649 52.915 1.00 60.84 97 MET A O 1
ATOM 788 N N . GLU A 1 98 ? -38.949 7.249 54.669 1.00 61.72 98 GLU A N 1
ATOM 789 C CA . GLU A 1 98 ? -37.695 6.526 54.428 1.00 61.72 98 GLU A CA 1
ATOM 790 C C . GLU A 1 98 ? -37.741 5.770 53.097 1.00 61.72 98 GLU A C 1
ATOM 792 O O . GLU A 1 98 ? -36.869 5.997 52.260 1.00 61.72 98 GLU A O 1
ATOM 797 N N . GLU A 1 99 ? -38.794 4.987 52.828 1.00 67.38 99 GLU A N 1
ATOM 798 C CA . GLU A 1 99 ? -39.002 4.336 51.526 1.00 67.38 99 GLU A CA 1
ATOM 799 C C . GLU A 1 99 ? -39.044 5.346 50.378 1.00 67.38 99 GLU A C 1
ATOM 801 O O . GLU A 1 99 ? -38.406 5.127 49.355 1.00 67.38 99 GLU A O 1
ATOM 806 N N . SER A 1 100 ? -39.737 6.478 50.531 1.00 71.94 100 SER A N 1
ATOM 807 C CA . SER A 1 100 ? -39.784 7.524 49.500 1.00 71.94 100 SER A CA 1
ATOM 808 C C . SER A 1 100 ? -38.403 8.143 49.242 1.00 71.94 100 SER A C 1
ATOM 810 O O . SER A 1 100 ? -38.017 8.355 48.090 1.00 71.94 100 SER A O 1
ATOM 812 N N . SER A 1 101 ? -37.607 8.364 50.293 1.00 75.12 101 SER A N 1
ATOM 813 C CA . SER A 1 101 ? -36.237 8.878 50.180 1.00 75.12 101 SER A CA 1
ATOM 814 C C . SER A 1 101 ? -35.308 7.873 49.489 1.00 75.12 101 SER A C 1
ATOM 816 O O . SER A 1 101 ? -34.592 8.238 48.554 1.00 75.12 101 SER A O 1
ATOM 818 N N . VAL A 1 102 ? -35.397 6.588 49.845 1.00 85.38 102 VAL A N 1
ATOM 819 C CA . VAL A 1 102 ? -34.625 5.505 49.229 1.00 85.38 102 VAL A CA 1
ATOM 820 C C . VAL A 1 102 ? -35.044 5.323 47.770 1.00 85.38 102 VAL A C 1
ATOM 822 O O . VAL A 1 102 ? -34.182 5.274 46.893 1.00 85.38 102 VAL A O 1
ATOM 825 N N . VAL A 1 103 ? -36.346 5.329 47.472 1.00 87.00 103 VAL A N 1
ATOM 826 C CA . VAL A 1 103 ? -36.877 5.254 46.101 1.00 87.00 103 VAL A CA 1
ATOM 827 C C . VAL A 1 103 ? -36.414 6.449 45.268 1.00 87.00 103 VAL A C 1
ATOM 829 O O . VAL A 1 103 ? -35.979 6.253 44.135 1.00 87.00 103 VAL A O 1
ATOM 832 N N . SER A 1 104 ? -36.420 7.671 45.810 1.00 85.00 104 SER A N 1
ATOM 833 C CA . SER A 1 104 ? -35.913 8.856 45.101 1.00 85.00 104 SER A CA 1
ATOM 834 C C . SER A 1 104 ? -34.398 8.793 44.846 1.00 85.00 104 SER A C 1
ATOM 836 O O . SER A 1 104 ? -33.928 9.166 43.765 1.00 85.00 104 SER A O 1
ATOM 838 N N . SER A 1 105 ? -33.625 8.244 45.791 1.00 89.62 105 SER A N 1
ATOM 839 C CA . SER A 1 105 ? -32.183 8.030 45.632 1.00 89.62 105 SER A CA 1
ATOM 840 C C . SER A 1 105 ? -31.882 6.989 44.548 1.00 89.62 105 SER A C 1
ATOM 842 O O . SER A 1 105 ? -31.055 7.235 43.669 1.00 89.62 105 SER A O 1
ATOM 844 N N . LEU A 1 106 ? -32.630 5.878 44.527 1.00 92.00 106 LEU A N 1
ATOM 845 C CA . LEU A 1 106 ? -32.536 4.835 43.507 1.00 92.00 106 LEU A CA 1
ATOM 846 C C . LEU A 1 106 ? -32.982 5.357 42.140 1.00 92.00 106 LEU A C 1
ATOM 848 O O . LEU A 1 106 ? -32.325 5.088 41.142 1.00 92.00 106 LEU A O 1
ATOM 852 N N . GLN A 1 107 ? -34.047 6.158 42.072 1.00 94.06 107 GLN A N 1
ATOM 853 C CA . GLN A 1 107 ? -34.472 6.819 40.834 1.00 94.06 107 GLN A CA 1
ATOM 854 C C . GLN A 1 107 ? -33.392 7.760 40.292 1.00 94.06 107 GLN A C 1
ATOM 856 O O . GLN A 1 107 ? -33.146 7.777 39.084 1.00 94.06 107 GLN A O 1
ATOM 861 N N . THR A 1 108 ? -32.714 8.502 41.171 1.00 94.50 108 THR A N 1
ATOM 862 C CA . THR A 1 108 ? -31.592 9.372 40.793 1.00 94.50 108 THR A CA 1
ATOM 863 C C . THR A 1 108 ? -30.421 8.545 40.270 1.00 94.50 108 THR A C 1
ATOM 865 O O . THR A 1 108 ? -29.921 8.835 39.188 1.00 94.50 108 THR A O 1
ATOM 868 N N . GLN A 1 109 ? -30.047 7.461 40.956 1.00 95.56 109 GLN A N 1
ATOM 869 C CA . GLN A 1 109 ? -29.002 6.542 40.493 1.00 95.56 109 GLN A CA 1
ATOM 870 C C . GLN A 1 109 ? -29.353 5.898 39.148 1.00 95.56 109 GLN A C 1
ATOM 872 O O . GLN A 1 109 ? -28.521 5.878 38.245 1.00 95.56 109 GLN A O 1
ATOM 877 N N . VAL A 1 110 ? -30.590 5.428 38.967 1.00 95.75 110 VAL A N 1
ATOM 878 C CA . VAL A 1 110 ? -31.071 4.867 37.696 1.00 95.75 110 VAL A CA 1
ATOM 879 C C . VAL A 1 110 ? -31.014 5.914 36.587 1.00 95.75 110 VAL A C 1
ATOM 881 O O . VAL A 1 110 ? -30.630 5.590 35.464 1.00 95.75 110 VAL A O 1
ATOM 884 N N . LYS A 1 111 ? -31.359 7.173 36.877 1.00 96.62 111 LYS A N 1
ATOM 885 C CA . LYS A 1 111 ? -31.243 8.272 35.915 1.00 96.62 111 LYS A CA 1
ATOM 886 C C . LYS A 1 111 ? -29.781 8.534 35.547 1.00 96.62 111 LYS A C 1
ATOM 888 O O . LYS A 1 111 ? -29.460 8.536 34.364 1.00 96.62 111 LYS A O 1
ATOM 893 N N . THR A 1 112 ? -28.890 8.648 36.530 1.00 96.56 112 THR A N 1
ATOM 894 C CA . THR A 1 112 ? -27.450 8.834 36.303 1.00 96.56 112 THR A CA 1
ATOM 895 C C . THR A 1 112 ? -26.843 7.678 35.511 1.00 96.56 112 THR A C 1
ATOM 897 O O . THR A 1 112 ? -26.063 7.914 34.593 1.00 96.56 112 THR A O 1
ATOM 900 N N . LEU A 1 113 ? -27.220 6.431 35.808 1.00 96.81 113 LEU A N 1
ATOM 901 C CA . LEU A 1 113 ? -26.774 5.259 35.056 1.00 96.81 113 LEU A CA 1
ATOM 902 C C . LEU A 1 113 ? -27.294 5.282 33.616 1.00 96.81 113 LEU A C 1
ATOM 904 O O . LEU A 1 113 ? -26.526 5.017 32.697 1.00 96.81 113 LEU A O 1
ATOM 908 N N . LYS A 1 114 ? -28.560 5.653 33.389 1.00 96.69 114 LYS A N 1
ATOM 909 C CA . LYS A 1 114 ? -29.115 5.818 32.034 1.00 96.69 114 LYS A CA 1
ATOM 910 C C . LYS A 1 114 ? -28.391 6.909 31.244 1.00 96.69 114 LYS A C 1
ATOM 912 O O . LYS A 1 114 ? -28.084 6.700 30.073 1.00 96.69 114 LYS A O 1
ATOM 917 N N . ASP A 1 115 ? -28.088 8.040 31.876 1.00 97.56 115 ASP A N 1
ATOM 918 C CA . ASP A 1 115 ? -27.338 9.130 31.246 1.00 97.56 115 ASP A CA 1
ATOM 919 C C . ASP A 1 115 ? -25.892 8.701 30.953 1.00 97.56 115 ASP A C 1
ATOM 921 O O . ASP A 1 115 ? -25.375 8.958 29.867 1.00 97.56 115 ASP A O 1
ATOM 925 N N . ARG A 1 116 ? -25.261 7.950 31.867 1.00 97.62 116 ARG A N 1
ATOM 926 C CA . ARG A 1 116 ? -23.929 7.368 31.661 1.00 97.62 116 ARG A CA 1
ATOM 927 C C . ARG A 1 116 ? -23.912 6.382 30.495 1.00 97.62 116 ARG A C 1
ATOM 929 O O . ARG A 1 116 ? -23.005 6.460 29.675 1.00 97.62 116 ARG A O 1
ATOM 936 N N . VAL A 1 117 ? -24.907 5.499 30.397 1.00 97.38 117 VAL A N 1
ATOM 937 C CA . VAL A 1 117 ? -25.065 4.567 29.267 1.00 97.38 117 VAL A CA 1
ATOM 938 C C . VAL A 1 117 ? -25.241 5.335 27.959 1.00 97.38 117 VAL A C 1
ATOM 940 O O . VAL A 1 117 ? -24.608 4.989 26.970 1.00 97.38 117 VAL A O 1
ATOM 943 N N . ARG A 1 118 ? -26.027 6.418 27.951 1.00 98.12 118 ARG A N 1
ATOM 944 C CA . ARG A 1 118 ? -26.191 7.262 26.759 1.00 98.12 118 ARG A CA 1
ATOM 945 C C . ARG A 1 118 ? -24.870 7.891 26.312 1.00 98.12 118 ARG A C 1
ATOM 947 O O . ARG A 1 118 ? -24.561 7.851 25.128 1.00 98.12 118 ARG A O 1
ATOM 954 N N . ILE A 1 119 ? -24.099 8.449 27.246 1.00 97.94 119 ILE A N 1
ATOM 955 C CA . ILE A 1 119 ? -22.795 9.057 26.944 1.00 97.94 119 ILE A CA 1
ATOM 956 C C . ILE A 1 119 ? -21.822 8.003 26.417 1.00 97.94 119 ILE A C 1
ATOM 958 O O . ILE A 1 119 ? -21.166 8.244 25.412 1.00 97.94 119 ILE A O 1
ATOM 962 N N . LEU A 1 120 ? -21.744 6.837 27.066 1.00 97.56 120 LEU A N 1
ATOM 963 C CA . LEU A 1 120 ? -20.864 5.755 26.625 1.00 97.56 120 LEU A CA 1
ATOM 964 C C . LEU A 1 120 ? -21.247 5.248 25.232 1.00 97.56 120 LEU A C 1
ATOM 966 O O . LEU A 1 120 ? -20.361 5.039 24.416 1.00 97.56 120 LEU A O 1
ATOM 970 N N . ASN A 1 121 ? -22.541 5.112 24.932 1.00 97.44 121 ASN A N 1
ATOM 971 C CA . ASN A 1 121 ? -22.989 4.727 23.593 1.00 97.44 121 ASN A CA 1
ATOM 972 C C . ASN A 1 121 ? -22.623 5.781 22.540 1.00 97.44 121 ASN A C 1
ATOM 974 O O . ASN A 1 121 ? -22.113 5.413 21.493 1.00 97.44 121 ASN A O 1
ATOM 978 N N . SER A 1 122 ? -22.804 7.074 22.835 1.00 97.88 122 SER A N 1
ATOM 979 C CA . SER A 1 122 ? -22.373 8.155 21.934 1.00 97.88 122 SER A CA 1
ATOM 980 C C . SER A 1 122 ? -20.865 8.114 21.691 1.00 97.88 122 SER A C 1
ATOM 982 O O . SER A 1 122 ? -20.427 8.208 20.556 1.00 97.88 122 SER A O 1
ATOM 984 N N . GLN A 1 123 ? -20.067 7.915 22.744 1.00 97.94 123 GLN A N 1
ATOM 985 C CA . GLN A 1 123 ? -18.614 7.792 22.615 1.00 97.94 123 GLN A CA 1
ATOM 986 C C . GLN A 1 123 ? -18.216 6.567 21.787 1.00 97.94 123 GLN A C 1
ATOM 988 O O . GLN A 1 123 ? -17.289 6.654 20.989 1.00 97.94 123 GLN A O 1
ATOM 993 N N . LEU A 1 124 ? -18.912 5.438 21.953 1.00 97.12 124 LEU A N 1
ATOM 994 C CA . LEU A 1 124 ? -18.695 4.256 21.122 1.00 97.12 124 LEU A CA 1
ATOM 995 C C . LEU A 1 124 ? -19.017 4.551 19.655 1.00 97.12 124 LEU A C 1
ATOM 997 O O . LEU A 1 124 ? -18.185 4.259 18.804 1.00 97.12 124 LEU A O 1
ATOM 1001 N N . GLU A 1 125 ? -20.153 5.187 19.365 1.00 98.00 125 GLU A N 1
ATOM 1002 C CA . GLU A 1 125 ? -20.541 5.591 18.007 1.00 98.00 125 GLU A CA 1
ATOM 1003 C C . GLU A 1 125 ? -19.521 6.547 17.369 1.00 98.00 125 GLU A C 1
ATOM 1005 O O . GLU A 1 125 ? -19.139 6.341 16.215 1.00 98.00 125 GLU A O 1
ATOM 1010 N N . ASP A 1 126 ? -19.029 7.534 18.123 1.00 98.12 126 ASP A N 1
ATOM 1011 C CA . ASP A 1 126 ? -18.004 8.478 17.667 1.00 98.12 126 ASP A CA 1
ATOM 1012 C C . ASP A 1 126 ? -16.690 7.748 17.350 1.00 98.12 126 ASP A C 1
ATOM 1014 O O . ASP A 1 126 ? -16.131 7.905 16.263 1.00 98.12 126 ASP A O 1
ATOM 1018 N N . THR A 1 127 ? -16.221 6.878 18.253 1.00 96.94 127 THR A N 1
ATOM 1019 C CA . THR A 1 127 ? -14.997 6.098 18.011 1.00 96.94 127 THR A CA 1
ATOM 1020 C C . THR A 1 127 ? -15.156 5.115 16.851 1.00 96.94 127 THR A C 1
ATOM 1022 O O . THR A 1 127 ? -14.238 4.971 16.047 1.00 96.94 127 THR A O 1
ATOM 1025 N N . ASP A 1 128 ? -16.319 4.476 16.701 1.00 97.00 128 ASP A N 1
ATOM 1026 C CA . ASP A 1 128 ? -16.618 3.594 15.572 1.00 97.00 128 ASP A CA 1
ATOM 1027 C C . ASP A 1 128 ? -16.619 4.366 14.248 1.00 97.00 128 ASP A C 1
ATOM 1029 O O . ASP A 1 128 ? -16.129 3.857 13.237 1.00 97.00 128 ASP A O 1
ATOM 1033 N N . ALA A 1 129 ? -17.151 5.591 14.232 1.00 97.75 129 ALA A N 1
ATOM 1034 C CA . ALA A 1 129 ? -17.116 6.463 13.063 1.00 97.75 129 ALA A CA 1
ATOM 1035 C C . ALA A 1 129 ? -15.679 6.887 12.718 1.00 97.75 129 ALA A C 1
ATOM 1037 O O . ALA A 1 129 ? -15.281 6.796 11.555 1.00 97.75 129 ALA A O 1
ATOM 1038 N N . GLU A 1 130 ? -14.871 7.267 13.712 1.00 97.88 130 GLU A N 1
ATOM 1039 C CA . GLU A 1 130 ? -13.452 7.591 13.522 1.00 97.88 130 GLU A CA 1
ATOM 1040 C C . GLU A 1 130 ? -12.654 6.404 12.969 1.00 97.88 130 GLU A C 1
ATOM 1042 O O . GLU A 1 130 ? -11.834 6.565 12.061 1.00 97.88 130 GLU A O 1
ATOM 1047 N N . TRP A 1 131 ? -12.880 5.196 13.494 1.00 96.19 131 TRP A N 1
ATOM 1048 C CA . TRP A 1 131 ? -12.206 3.995 13.006 1.00 96.19 131 TRP A CA 1
ATOM 1049 C C . TRP A 1 131 ? -12.654 3.617 11.599 1.00 96.19 131 TRP A C 1
ATOM 1051 O O . TRP A 1 131 ? -11.804 3.264 10.782 1.00 96.19 131 TRP A O 1
ATOM 1061 N N . LYS A 1 132 ? -13.948 3.742 11.278 1.00 97.94 132 LYS A N 1
ATOM 1062 C CA . LYS A 1 132 ? -14.446 3.561 9.905 1.00 97.94 132 LYS A CA 1
ATOM 1063 C C . LYS A 1 132 ? -13.781 4.540 8.941 1.00 97.94 132 LYS A C 1
ATOM 1065 O O . LYS A 1 132 ? -13.268 4.098 7.918 1.00 97.94 132 LYS A O 1
ATOM 1070 N N . GLN A 1 133 ? -13.685 5.820 9.305 1.00 98.25 133 GLN A N 1
ATOM 1071 C CA . GLN A 1 133 ? -13.006 6.823 8.483 1.00 98.25 133 GLN A CA 1
ATOM 1072 C C . GLN A 1 133 ? -11.526 6.473 8.267 1.00 98.25 133 GLN A C 1
ATOM 1074 O O . GLN A 1 133 ? -11.061 6.465 7.132 1.00 98.25 133 GLN A O 1
ATOM 1079 N N . LYS A 1 134 ? -10.794 6.095 9.325 1.00 97.69 134 LYS A N 1
ATOM 1080 C CA . LYS A 1 134 ? -9.387 5.664 9.205 1.00 97.69 134 LYS A CA 1
ATOM 1081 C C . LYS A 1 134 ? -9.228 4.442 8.300 1.00 97.69 134 LYS A C 1
ATOM 1083 O O . LYS A 1 134 ? -8.265 4.363 7.541 1.00 97.69 134 LYS A O 1
ATOM 1088 N N . VAL A 1 135 ? -10.146 3.478 8.384 1.00 97.25 135 VAL A N 1
ATOM 1089 C CA . VAL A 1 135 ? -10.146 2.301 7.504 1.00 97.25 135 VAL A CA 1
ATOM 1090 C C . VAL A 1 135 ? -10.376 2.719 6.053 1.00 97.25 135 VAL A C 1
ATOM 1092 O O . VAL A 1 135 ? -9.649 2.248 5.178 1.00 97.25 135 VAL A O 1
ATOM 1095 N N . ASP A 1 136 ? -11.325 3.615 5.794 1.00 97.81 136 ASP A N 1
ATOM 1096 C CA . ASP A 1 136 ? -11.609 4.113 4.448 1.00 97.81 136 ASP A CA 1
ATOM 1097 C C . ASP A 1 136 ? -10.424 4.906 3.871 1.00 97.81 136 ASP A C 1
ATOM 1099 O O . ASP A 1 136 ? -10.036 4.675 2.723 1.00 97.81 136 ASP A O 1
ATOM 1103 N N . ASP A 1 137 ? -9.781 5.758 4.672 1.00 97.69 137 ASP A N 1
ATOM 1104 C CA . ASP A 1 137 ? -8.591 6.522 4.279 1.00 97.69 137 ASP A CA 1
ATOM 1105 C C . ASP A 1 137 ? -7.421 5.589 3.924 1.00 97.69 137 ASP A C 1
ATOM 1107 O O . ASP A 1 137 ? -6.802 5.720 2.863 1.00 97.69 137 ASP A O 1
ATOM 1111 N N . LEU A 1 138 ? -7.151 4.581 4.763 1.00 96.00 138 LEU A N 1
ATOM 1112 C CA . LEU A 1 138 ? -6.122 3.572 4.493 1.00 96.00 138 LEU A CA 1
ATOM 1113 C C . LEU A 1 138 ? -6.442 2.751 3.238 1.00 96.00 138 LEU A C 1
ATOM 1115 O O . LEU A 1 138 ? -5.544 2.445 2.450 1.00 96.00 138 LEU A O 1
ATOM 1119 N N . GLN A 1 139 ? -7.712 2.411 3.007 1.00 96.81 139 GLN A N 1
ATOM 1120 C CA . GLN A 1 139 ? -8.130 1.727 1.784 1.00 96.81 139 GLN A CA 1
ATOM 1121 C C . GLN A 1 139 ? -7.939 2.597 0.538 1.00 96.81 139 GLN A C 1
ATOM 1123 O O . GLN A 1 139 ? -7.565 2.071 -0.515 1.00 96.81 139 GLN A O 1
ATOM 1128 N N . GLN A 1 140 ? -8.192 3.904 0.626 1.00 97.06 140 GLN A N 1
ATOM 1129 C CA . GLN A 1 140 ? -7.957 4.839 -0.474 1.00 97.06 140 GLN A CA 1
ATOM 1130 C C . GLN A 1 140 ? -6.463 5.001 -0.766 1.00 97.06 140 GLN A C 1
ATOM 1132 O O . GLN A 1 140 ? -6.068 4.876 -1.926 1.00 97.06 140 GLN A O 1
ATOM 1137 N N . LEU A 1 141 ? -5.627 5.166 0.263 1.00 97.00 141 LEU A N 1
ATOM 1138 C CA . LEU A 1 141 ? -4.166 5.226 0.124 1.00 97.00 141 LEU A CA 1
ATOM 1139 C C . LEU A 1 141 ? -3.603 3.948 -0.506 1.00 97.00 141 LEU A C 1
ATOM 1141 O O . LEU A 1 141 ? -2.830 4.014 -1.460 1.00 97.00 141 LEU A O 1
ATOM 1145 N N . LEU A 1 142 ? -4.059 2.775 -0.054 1.00 95.56 142 LEU A N 1
ATOM 1146 C CA . LEU A 1 142 ? -3.664 1.491 -0.638 1.00 95.56 142 LEU A CA 1
ATOM 1147 C C . LEU A 1 142 ? -4.035 1.404 -2.127 1.00 95.56 142 LEU A C 1
ATOM 1149 O O . LEU A 1 142 ? -3.268 0.875 -2.933 1.00 95.56 142 LEU A O 1
ATOM 1153 N N . LYS A 1 143 ? -5.228 1.878 -2.508 1.00 96.56 143 LYS A N 1
ATOM 1154 C CA . LYS A 1 143 ? -5.660 1.905 -3.914 1.00 96.56 143 LYS A CA 1
ATOM 1155 C C . LYS A 1 143 ? -4.803 2.867 -4.736 1.00 96.56 143 LYS A C 1
ATOM 1157 O O . LYS A 1 143 ? -4.413 2.495 -5.840 1.00 96.56 143 LYS A O 1
ATOM 1162 N N . ALA A 1 144 ? -4.496 4.049 -4.205 1.00 96.31 144 ALA A N 1
ATOM 1163 C CA . ALA A 1 144 ? -3.657 5.042 -4.868 1.00 96.31 144 ALA A CA 1
ATOM 1164 C C . ALA A 1 144 ? -2.236 4.511 -5.110 1.00 96.31 144 ALA A C 1
ATOM 1166 O O . ALA A 1 144 ? -1.773 4.530 -6.248 1.00 96.31 144 ALA A O 1
ATOM 1167 N N . GLU A 1 145 ? -1.593 3.929 -4.094 1.00 94.56 145 GLU A N 1
ATOM 1168 C CA . GLU A 1 145 ? -0.255 3.345 -4.253 1.00 94.56 145 GLU A CA 1
ATOM 1169 C C . GLU A 1 145 ? -0.249 2.155 -5.216 1.00 94.56 145 GLU A C 1
ATOM 1171 O O . GLU A 1 145 ? 0.612 2.053 -6.086 1.00 94.56 145 GLU A O 1
ATOM 1176 N N . LYS A 1 146 ? -1.271 1.287 -5.174 1.00 93.94 146 LYS A N 1
ATOM 1177 C CA . LYS A 1 146 ? -1.406 0.206 -6.167 1.00 93.94 146 LYS A CA 1
ATOM 1178 C C . LYS A 1 146 ? -1.531 0.725 -7.598 1.00 93.94 146 LYS A C 1
ATOM 1180 O O . LYS A 1 146 ? -1.049 0.061 -8.514 1.00 93.94 146 LYS A O 1
ATOM 1185 N N . MET A 1 147 ? -2.218 1.847 -7.809 1.00 95.44 147 MET A N 1
ATOM 1186 C CA . MET A 1 147 ? -2.328 2.469 -9.130 1.00 95.44 147 MET A CA 1
ATOM 1187 C C . MET A 1 147 ? -0.990 3.066 -9.561 1.00 95.44 147 MET A C 1
ATOM 1189 O O . MET A 1 147 ? -0.536 2.770 -10.662 1.00 95.44 147 MET A O 1
ATOM 1193 N N . LYS A 1 148 ? -0.310 3.784 -8.666 1.00 97.19 148 LYS A N 1
ATOM 1194 C CA . LYS A 1 148 ? 1.010 4.364 -8.919 1.00 97.19 148 LYS A CA 1
ATOM 1195 C C . LYS A 1 148 ? 2.053 3.303 -9.285 1.00 97.19 148 LYS A C 1
ATOM 1197 O O . LYS A 1 148 ? 2.691 3.415 -10.326 1.00 97.19 148 LYS A O 1
ATOM 1202 N N . CYS A 1 149 ? 2.150 2.209 -8.524 1.00 94.38 149 CYS A N 1
ATOM 1203 C CA . CYS A 1 149 ? 3.059 1.107 -8.857 1.00 94.38 149 CYS A CA 1
ATOM 1204 C C . CYS A 1 149 ? 2.740 0.470 -10.221 1.00 94.38 149 CYS A C 1
ATOM 1206 O O . CYS A 1 149 ? 3.647 0.063 -10.944 1.00 94.38 149 CYS A O 1
ATOM 1208 N N . LYS A 1 150 ? 1.454 0.363 -10.591 1.00 96.12 150 LYS A N 1
ATOM 1209 C CA . LYS A 1 150 ? 1.056 -0.147 -11.914 1.00 96.12 150 LYS A CA 1
ATOM 1210 C C . LYS A 1 150 ? 1.465 0.801 -13.038 1.00 96.12 150 LYS A C 1
ATOM 1212 O O . LYS A 1 150 ? 1.897 0.329 -14.085 1.00 96.12 150 LYS A O 1
ATOM 1217 N N . GLU A 1 151 ? 1.316 2.104 -12.834 1.00 95.88 151 GLU A N 1
ATOM 1218 C CA . GLU A 1 151 ? 1.718 3.130 -13.799 1.00 95.88 151 GLU A CA 1
ATOM 1219 C C . GLU A 1 151 ? 3.239 3.158 -13.981 1.00 95.88 151 GLU A C 1
ATOM 1221 O O . GLU A 1 151 ? 3.714 3.154 -15.115 1.00 95.88 151 GLU A O 1
ATOM 1226 N N . GLU A 1 152 ? 4.005 3.093 -12.890 1.00 94.31 152 GLU A N 1
ATOM 1227 C CA . GLU A 1 152 ? 5.470 3.009 -12.924 1.00 94.31 152 GLU A CA 1
ATOM 1228 C C . GLU A 1 152 ? 5.953 1.731 -13.629 1.00 94.31 152 GLU A C 1
ATOM 1230 O O . GLU A 1 152 ? 6.839 1.784 -14.488 1.00 94.31 152 GLU A O 1
ATOM 1235 N N . LEU A 1 153 ? 5.327 0.582 -13.345 1.00 92.81 153 LEU A N 1
ATOM 1236 C CA . LEU A 1 153 ? 5.610 -0.667 -14.052 1.00 92.81 153 LEU A CA 1
ATOM 1237 C C . LEU A 1 153 ? 5.334 -0.521 -15.556 1.00 92.81 153 LEU A C 1
ATOM 1239 O O . LEU A 1 153 ? 6.199 -0.832 -16.370 1.00 92.81 153 LEU A O 1
ATOM 1243 N N . ALA A 1 154 ? 4.168 0.007 -15.933 1.00 94.56 154 ALA A N 1
ATOM 1244 C CA . ALA A 1 154 ? 3.812 0.209 -17.335 1.00 94.56 154 ALA A CA 1
ATOM 1245 C C . ALA A 1 154 ? 4.772 1.178 -18.049 1.00 94.56 154 ALA A C 1
ATOM 1247 O O . ALA A 1 154 ? 5.158 0.928 -19.192 1.00 94.56 154 ALA A O 1
ATOM 1248 N N . ALA A 1 155 ? 5.199 2.251 -17.379 1.00 96.12 155 ALA A N 1
ATOM 1249 C CA . ALA A 1 155 ? 6.160 3.208 -17.919 1.00 96.12 155 ALA A CA 1
ATOM 1250 C C . ALA A 1 155 ? 7.524 2.550 -18.184 1.00 96.12 155 ALA A C 1
ATOM 1252 O O . ALA A 1 155 ? 8.057 2.658 -19.289 1.00 96.12 155 ALA A O 1
ATOM 1253 N N . THR A 1 156 ? 8.055 1.795 -17.216 1.00 91.38 156 THR A N 1
ATOM 1254 C CA . THR A 1 156 ? 9.329 1.080 -17.403 1.00 91.38 156 THR A CA 1
ATOM 1255 C C . THR A 1 156 ? 9.235 0.002 -18.487 1.00 91.38 156 THR A C 1
ATOM 1257 O O . THR A 1 156 ? 10.144 -0.119 -19.308 1.00 91.38 156 THR A O 1
ATOM 1260 N N . GLU A 1 157 ? 8.125 -0.739 -18.570 1.00 95.44 157 GLU A N 1
ATOM 1261 C CA . GLU A 1 157 ? 7.884 -1.698 -19.654 1.00 95.44 157 GLU A CA 1
ATOM 1262 C C . GLU A 1 157 ? 7.868 -1.023 -21.033 1.00 95.44 157 GLU A C 1
ATOM 1264 O O . GLU A 1 157 ? 8.449 -1.552 -21.987 1.00 95.44 157 GLU A O 1
ATOM 1269 N N . MET A 1 158 ? 7.231 0.147 -21.156 1.00 95.12 158 MET A N 1
ATOM 1270 C CA . MET A 1 158 ? 7.230 0.924 -22.397 1.00 95.12 158 MET A CA 1
ATOM 1271 C C . MET A 1 158 ? 8.635 1.400 -22.775 1.00 95.12 158 MET A C 1
ATOM 1273 O O . MET A 1 158 ? 9.022 1.263 -23.938 1.00 95.12 158 MET A O 1
ATOM 1277 N N . ASP A 1 159 ? 9.423 1.873 -21.811 1.00 94.69 159 ASP A N 1
ATOM 1278 C CA . ASP A 1 159 ? 10.808 2.288 -22.040 1.00 94.69 159 ASP A CA 1
ATOM 1279 C C . ASP A 1 159 ? 11.678 1.126 -22.535 1.00 94.69 159 ASP A C 1
ATOM 1281 O O . ASP A 1 159 ? 12.430 1.272 -23.507 1.00 94.69 159 ASP A O 1
ATOM 1285 N N . TYR A 1 160 ? 11.566 -0.053 -21.914 1.00 91.56 160 TYR A N 1
ATOM 1286 C CA . TYR A 1 160 ? 12.304 -1.238 -22.352 1.00 91.56 160 TYR A CA 1
ATOM 1287 C C . TYR A 1 160 ? 11.866 -1.706 -23.739 1.00 91.56 160 TYR A C 1
ATOM 1289 O O . TYR A 1 160 ? 12.725 -2.005 -24.571 1.00 91.56 160 TYR A O 1
ATOM 1297 N N . ARG A 1 161 ? 10.559 -1.705 -24.035 1.00 95.19 161 ARG A N 1
ATOM 1298 C CA . ARG A 1 161 ? 10.051 -1.997 -25.387 1.00 95.19 161 ARG A CA 1
ATOM 1299 C C . ARG A 1 161 ? 10.589 -1.007 -26.420 1.00 95.19 161 ARG A C 1
ATOM 1301 O O . ARG A 1 161 ? 10.995 -1.425 -27.503 1.00 95.19 161 ARG A O 1
ATOM 1308 N N . GLY A 1 162 ? 10.663 0.280 -26.079 1.00 95.44 162 GLY A N 1
ATOM 1309 C CA . GLY A 1 162 ? 11.253 1.308 -26.937 1.00 95.44 162 GLY A CA 1
ATOM 1310 C C . GLY A 1 162 ? 12.741 1.069 -27.210 1.00 95.44 162 GLY A C 1
ATOM 1311 O O . GLY A 1 162 ? 13.180 1.118 -28.360 1.00 95.44 162 GLY A O 1
ATOM 1312 N N . ARG A 1 163 ? 13.523 0.741 -26.172 1.00 96.44 163 ARG A N 1
ATOM 1313 C CA . ARG A 1 163 ? 14.955 0.408 -26.311 1.00 96.44 163 ARG A CA 1
ATOM 1314 C C . ARG A 1 163 ? 15.178 -0.848 -27.153 1.00 96.44 163 ARG A C 1
ATOM 1316 O O . ARG A 1 163 ? 16.077 -0.848 -27.991 1.00 96.44 163 ARG A O 1
ATOM 1323 N N . LEU A 1 164 ? 14.362 -1.886 -26.962 1.00 92.19 164 LEU A N 1
ATOM 1324 C CA . LEU A 1 164 ? 14.408 -3.109 -27.768 1.00 92.19 164 LEU A CA 1
ATOM 1325 C C . LEU A 1 164 ? 14.139 -2.803 -29.244 1.00 92.19 164 LEU A C 1
ATOM 1327 O O . LEU A 1 164 ? 14.961 -3.148 -30.088 1.00 92.19 164 LEU A O 1
ATOM 1331 N N . SER A 1 165 ? 13.070 -2.060 -29.537 1.00 94.38 165 SER A N 1
ATOM 1332 C CA . SER A 1 165 ? 12.728 -1.645 -30.903 1.00 94.38 165 SER A CA 1
ATOM 1333 C C . SER A 1 165 ? 13.862 -0.862 -31.583 1.00 94.38 165 SER A C 1
ATOM 1335 O O . SER A 1 165 ? 14.192 -1.108 -32.746 1.00 94.38 165 SER A O 1
ATOM 1337 N N . LEU A 1 166 ? 14.527 0.042 -30.852 1.00 96.56 166 LEU A N 1
ATOM 1338 C CA . LEU A 1 166 ? 15.672 0.790 -31.375 1.00 96.56 166 LEU A CA 1
ATOM 1339 C C . LEU A 1 166 ? 16.871 -0.120 -31.691 1.00 96.56 166 LEU A C 1
ATOM 1341 O O . LEU A 1 166 ? 17.500 0.040 -32.740 1.00 96.56 166 LEU A O 1
ATOM 1345 N N . LEU A 1 167 ? 17.193 -1.066 -30.803 1.00 96.44 167 LEU A N 1
ATOM 1346 C CA . LEU A 1 167 ? 18.287 -2.023 -31.009 1.00 96.44 167 LEU A CA 1
ATOM 1347 C C . LEU A 1 167 ? 18.006 -2.958 -32.191 1.00 96.44 167 LEU A C 1
ATOM 1349 O O . LEU A 1 167 ? 18.890 -3.187 -33.016 1.00 96.44 167 LEU A O 1
ATOM 1353 N N . GLU A 1 168 ? 16.771 -3.440 -32.323 1.00 95.12 168 GLU A N 1
ATOM 1354 C CA . GLU A 1 168 ? 16.328 -4.240 -33.467 1.00 95.12 168 GLU A CA 1
ATOM 1355 C C . GLU A 1 168 ? 16.474 -3.463 -34.780 1.00 95.12 168 GLU A C 1
ATOM 1357 O O . GLU A 1 168 ? 17.022 -3.986 -35.754 1.00 95.12 168 GLU A O 1
ATOM 1362 N N . GLN A 1 169 ? 16.083 -2.183 -34.803 1.00 96.44 169 GLN A N 1
ATOM 1363 C CA . GLN A 1 169 ? 16.249 -1.331 -35.980 1.00 96.44 169 GLN A CA 1
ATOM 1364 C C . GLN A 1 169 ? 17.729 -1.105 -36.328 1.00 96.44 169 GLN A C 1
ATOM 1366 O O . GLN A 1 169 ? 18.096 -1.079 -37.505 1.00 96.44 169 GLN A O 1
ATOM 1371 N N . GLN A 1 170 ? 18.596 -0.923 -35.329 1.00 95.12 170 GLN A N 1
ATOM 1372 C CA . GLN A 1 170 ? 20.038 -0.777 -35.550 1.00 95.12 170 GLN A CA 1
ATOM 1373 C C . GLN A 1 170 ? 20.652 -2.056 -36.128 1.00 95.12 170 GLN A C 1
ATOM 1375 O O . GLN A 1 170 ? 21.412 -1.977 -37.095 1.00 95.12 170 GLN A O 1
ATOM 1380 N N . LEU A 1 171 ? 20.279 -3.222 -35.594 1.00 95.50 171 LEU A N 1
ATOM 1381 C CA . LEU A 1 171 ? 20.713 -4.522 -36.101 1.00 95.50 171 LEU A CA 1
ATOM 1382 C C . LEU A 1 171 ? 20.247 -4.737 -37.546 1.00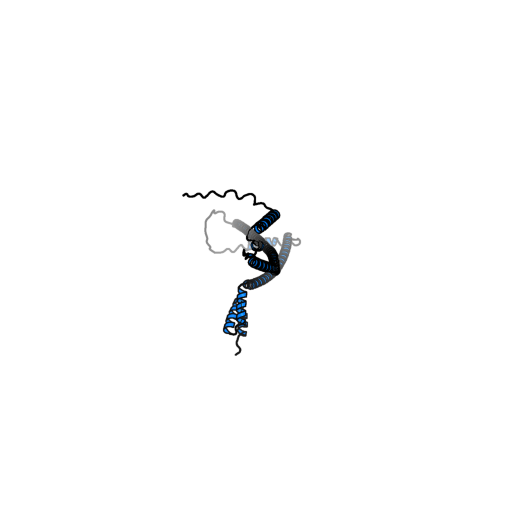 95.50 171 LEU A C 1
ATOM 1384 O O . LEU A 1 171 ? 21.035 -5.160 -38.391 1.00 95.50 171 LEU A O 1
ATOM 1388 N N . GLN A 1 172 ? 18.991 -4.403 -37.844 1.00 95.50 172 GLN A N 1
ATOM 1389 C CA . GLN A 1 172 ? 18.432 -4.505 -39.188 1.00 95.50 172 GLN A CA 1
ATOM 1390 C C . GLN A 1 172 ? 19.191 -3.612 -40.180 1.00 95.50 172 GLN A C 1
ATOM 1392 O O . GLN A 1 172 ? 19.646 -4.093 -41.216 1.00 95.50 172 GLN A O 1
ATOM 1397 N N . LYS A 1 173 ? 19.453 -2.349 -39.819 1.00 97.75 173 LYS A N 1
ATOM 1398 C CA . LYS A 1 173 ? 20.271 -1.434 -40.636 1.00 97.75 173 LYS A CA 1
ATOM 1399 C C . LYS A 1 173 ? 21.693 -1.952 -40.845 1.00 97.75 173 LYS A C 1
ATOM 1401 O O . LYS A 1 173 ? 22.264 -1.765 -41.915 1.00 97.75 173 LYS A O 1
ATOM 1406 N N . GLN A 1 174 ? 22.298 -2.578 -39.835 1.00 96.50 174 GLN A N 1
ATOM 1407 C CA . GLN A 1 174 ? 23.627 -3.171 -39.974 1.00 96.50 174 GLN A CA 1
ATOM 1408 C C . GLN A 1 174 ? 23.612 -4.365 -40.937 1.00 96.50 174 GLN A C 1
ATOM 1410 O O . GLN A 1 174 ? 24.509 -4.473 -41.773 1.00 96.50 174 GLN A O 1
ATOM 1415 N N . ARG A 1 175 ? 22.589 -5.227 -40.856 1.00 97.19 175 ARG A N 1
ATOM 1416 C CA . ARG A 1 175 ? 22.391 -6.343 -41.793 1.00 97.19 175 ARG A CA 1
ATOM 1417 C C . ARG A 1 175 ? 22.226 -5.842 -43.225 1.00 97.19 175 ARG A C 1
ATOM 1419 O O . ARG A 1 175 ? 22.922 -6.332 -44.103 1.00 97.19 175 ARG A O 1
ATOM 1426 N N . GLU A 1 176 ? 21.389 -4.831 -43.443 1.00 97.25 176 GLU A N 1
ATOM 1427 C CA . GLU A 1 176 ? 21.178 -4.214 -44.761 1.00 97.25 176 GLU A CA 1
ATOM 1428 C C . GLU A 1 176 ? 22.473 -3.624 -45.334 1.00 97.25 176 GLU A C 1
ATOM 1430 O O . GLU A 1 176 ? 22.826 -3.908 -46.475 1.00 97.25 176 GLU A O 1
ATOM 1435 N N . ARG A 1 177 ? 23.242 -2.878 -44.527 1.00 96.75 177 ARG A N 1
ATOM 1436 C CA . ARG A 1 177 ? 24.558 -2.355 -44.942 1.00 96.75 177 ARG A CA 1
ATOM 1437 C C . ARG A 1 177 ? 25.540 -3.470 -45.298 1.00 96.75 177 ARG A C 1
ATOM 1439 O O . ARG A 1 177 ? 26.258 -3.352 -46.283 1.00 96.75 177 ARG A O 1
ATOM 1446 N N . SER A 1 178 ? 25.584 -4.537 -44.499 1.00 95.94 178 SER A N 1
ATOM 1447 C CA . SER A 1 178 ? 26.471 -5.676 -44.751 1.00 95.94 178 SER A CA 1
ATOM 1448 C C . SER A 1 178 ? 26.085 -6.429 -46.022 1.00 95.94 178 SER A C 1
ATOM 1450 O O . SER A 1 178 ? 26.973 -6.866 -46.746 1.00 95.94 178 SER A O 1
ATOM 1452 N N . LEU A 1 179 ? 24.784 -6.584 -46.288 1.00 96.56 179 LEU A N 1
ATOM 1453 C CA . LEU A 1 179 ? 24.283 -7.193 -47.519 1.00 96.56 179 LEU A CA 1
ATOM 1454 C C . LEU A 1 179 ? 24.633 -6.335 -48.739 1.00 96.56 179 LEU A C 1
ATOM 1456 O O . LEU A 1 179 ? 25.167 -6.870 -49.702 1.00 96.56 179 LEU A O 1
ATOM 1460 N N . SER A 1 180 ? 24.430 -5.016 -48.661 1.00 96.25 180 SER A N 1
ATOM 1461 C CA . SER A 1 180 ? 24.792 -4.076 -49.732 1.00 96.25 180 SER A CA 1
ATOM 1462 C C . SER A 1 180 ? 26.289 -4.115 -50.052 1.00 96.25 180 SER A C 1
ATOM 1464 O O . SER A 1 180 ? 26.668 -4.180 -51.214 1.00 96.25 180 SER A O 1
ATOM 1466 N N . LEU A 1 181 ? 27.154 -4.132 -49.031 1.00 97.19 181 LEU A N 1
ATOM 1467 C CA . LEU A 1 181 ? 28.603 -4.231 -49.228 1.00 97.19 181 LEU A CA 1
ATOM 1468 C C . LEU A 1 181 ? 28.998 -5.567 -49.878 1.00 97.19 181 LEU A C 1
ATOM 1470 O O . LEU A 1 181 ? 29.897 -5.616 -50.714 1.00 97.19 181 LEU A O 1
ATOM 1474 N N . LEU A 1 182 ? 28.341 -6.662 -49.490 1.00 96.88 182 LEU A N 1
ATOM 1475 C CA . LEU A 1 182 ? 28.593 -7.974 -50.078 1.00 96.88 182 LEU A CA 1
ATOM 1476 C C . LEU A 1 182 ? 28.157 -8.016 -51.548 1.00 96.88 182 LEU A C 1
ATOM 1478 O O . LEU A 1 182 ? 28.880 -8.572 -52.369 1.00 96.88 182 LEU A O 1
ATOM 1482 N N . GLU A 1 183 ? 27.034 -7.381 -51.889 1.00 96.56 183 GLU A N 1
ATOM 1483 C CA . GLU A 1 183 ? 26.581 -7.217 -53.272 1.00 96.56 183 GLU A CA 1
ATOM 1484 C C . GLU A 1 183 ? 27.568 -6.381 -54.102 1.00 96.56 183 GLU A C 1
ATOM 1486 O O . GLU A 1 183 ? 27.956 -6.808 -55.188 1.00 96.56 183 GLU A O 1
ATOM 1491 N N . GLU A 1 184 ? 28.058 -5.252 -53.577 1.00 96.56 184 GLU A N 1
ATOM 1492 C CA . GLU A 1 184 ? 29.102 -4.442 -54.228 1.00 96.56 184 GLU A CA 1
ATOM 1493 C C . GLU A 1 184 ? 30.381 -5.257 -54.475 1.00 96.56 184 GLU A C 1
ATOM 1495 O O . GLU A 1 184 ? 30.945 -5.222 -55.570 1.00 96.56 184 GLU A O 1
ATOM 1500 N N . LYS A 1 185 ? 30.829 -6.047 -53.488 1.00 96.50 185 LYS A N 1
ATOM 1501 C CA . LYS A 1 185 ? 32.003 -6.919 -53.647 1.00 96.50 185 LYS A CA 1
ATOM 1502 C C . LYS A 1 185 ? 31.779 -8.045 -54.643 1.00 96.50 185 LYS A C 1
ATOM 1504 O O . LYS A 1 185 ? 32.692 -8.356 -55.404 1.00 96.50 185 LYS A O 1
ATOM 1509 N N . GLU A 1 186 ? 30.588 -8.625 -54.692 1.00 97.00 186 GLU A N 1
ATOM 1510 C CA . GLU A 1 186 ? 30.252 -9.621 -55.705 1.00 97.00 186 GLU A CA 1
ATOM 1511 C C . GLU A 1 186 ? 30.252 -8.999 -57.113 1.00 97.00 186 GLU A C 1
ATOM 1513 O O . GLU A 1 186 ? 30.804 -9.588 -58.042 1.00 97.00 186 GLU A O 1
ATOM 1518 N N . GLN A 1 187 ? 29.743 -7.773 -57.272 1.00 96.12 187 GLN A N 1
ATOM 1519 C CA . GLN A 1 187 ? 29.803 -7.029 -58.537 1.00 96.12 187 GLN A CA 1
ATOM 1520 C C . GLN A 1 187 ? 31.245 -6.681 -58.948 1.00 96.12 187 GLN A C 1
ATOM 1522 O O . GLN A 1 187 ? 31.606 -6.854 -60.116 1.00 96.12 187 GLN A O 1
ATOM 1527 N N . GLU A 1 188 ? 32.098 -6.246 -58.012 1.00 95.44 188 GLU A N 1
ATOM 1528 C CA . GLU A 1 188 ? 33.538 -6.036 -58.243 1.00 95.44 188 GLU A CA 1
ATOM 1529 C C . GLU A 1 188 ? 34.226 -7.340 -58.688 1.00 95.44 188 GLU A C 1
ATOM 1531 O O . GLU A 1 188 ? 34.987 -7.360 -59.656 1.00 95.44 188 GLU A O 1
ATOM 1536 N N . ILE A 1 189 ? 33.933 -8.463 -58.024 1.00 95.06 189 ILE A N 1
ATOM 1537 C CA . ILE A 1 189 ? 34.477 -9.777 -58.392 1.00 95.06 189 ILE A CA 1
ATOM 1538 C C . ILE A 1 189 ? 34.000 -10.185 -59.790 1.00 95.06 189 ILE A C 1
ATOM 1540 O O . ILE A 1 189 ? 34.798 -10.680 -60.588 1.00 95.06 189 ILE A O 1
ATOM 1544 N N . GLN A 1 190 ? 32.724 -9.982 -60.121 1.00 94.88 190 GLN A N 1
ATOM 1545 C CA . GLN A 1 190 ? 32.173 -10.298 -61.441 1.00 94.88 190 GLN A CA 1
ATOM 1546 C C . GLN A 1 190 ? 32.779 -9.430 -62.546 1.00 94.88 190 GLN A C 1
ATOM 1548 O O . GLN A 1 190 ? 33.108 -9.944 -63.620 1.00 94.88 190 GLN A O 1
ATOM 1553 N N . THR A 1 191 ? 32.982 -8.137 -62.291 1.00 93.25 191 THR A N 1
ATOM 1554 C CA . THR A 1 191 ? 33.650 -7.233 -63.238 1.00 93.25 191 THR A CA 1
ATOM 1555 C C . THR A 1 191 ? 35.124 -7.583 -63.408 1.00 93.25 191 THR A C 1
ATOM 1557 O O . THR A 1 191 ? 35.583 -7.653 -64.548 1.00 93.25 191 THR A O 1
ATOM 1560 N N . LEU A 1 192 ? 35.855 -7.904 -62.334 1.00 92.62 192 LEU A N 1
ATOM 1561 C CA . LEU A 1 192 ? 37.235 -8.401 -62.414 1.00 92.62 192 LEU A CA 1
ATOM 1562 C C . LEU A 1 192 ? 37.327 -9.722 -63.185 1.00 92.62 192 LEU A C 1
ATOM 1564 O O . LEU A 1 192 ? 38.176 -9.845 -64.064 1.00 92.62 192 LEU A O 1
ATOM 1568 N N . LYS A 1 193 ? 36.434 -10.688 -62.924 1.00 91.62 193 LYS A N 1
ATOM 1569 C CA . LYS A 1 193 ? 36.351 -11.953 -63.678 1.00 91.62 193 LYS A CA 1
ATOM 1570 C C . LYS A 1 193 ? 36.082 -11.708 -65.163 1.00 91.62 193 LYS A C 1
ATOM 1572 O O . LYS A 1 193 ? 36.774 -12.277 -66.000 1.00 91.62 193 LYS A O 1
ATOM 1577 N N . SER A 1 194 ? 35.122 -10.840 -65.486 1.00 89.56 194 SER A N 1
ATOM 1578 C CA . SER A 1 194 ? 34.772 -10.494 -66.873 1.00 89.56 194 SER A CA 1
ATOM 1579 C C . SER A 1 194 ? 35.929 -9.793 -67.589 1.00 89.56 194 SER A C 1
ATOM 1581 O O . SER A 1 194 ? 36.254 -10.118 -68.727 1.00 89.56 194 SER A O 1
ATOM 1583 N N . THR A 1 195 ? 36.597 -8.871 -66.896 1.00 88.44 195 THR A N 1
ATOM 1584 C CA . THR A 1 195 ? 37.763 -8.136 -67.400 1.00 88.44 195 THR A CA 1
ATOM 1585 C C . THR A 1 195 ? 38.940 -9.086 -67.627 1.00 88.44 195 THR A C 1
ATOM 1587 O O . THR A 1 195 ? 39.526 -9.090 -68.705 1.00 88.44 195 THR A O 1
ATOM 1590 N N . PHE A 1 196 ? 39.239 -9.966 -66.668 1.00 87.50 196 PHE A N 1
ATOM 1591 C CA . PHE A 1 196 ? 40.270 -10.997 -66.803 1.00 87.50 196 PHE A CA 1
ATOM 1592 C C . PHE A 1 196 ? 39.976 -11.954 -67.967 1.00 87.50 196 PHE A C 1
ATOM 1594 O O . PHE A 1 196 ? 40.861 -12.233 -68.772 1.00 87.50 196 PHE A O 1
ATOM 1601 N N . GLN A 1 197 ? 38.722 -12.390 -68.120 1.00 82.62 197 GLN A N 1
ATOM 1602 C CA . GLN A 1 197 ? 38.284 -13.202 -69.257 1.00 82.62 197 GLN A CA 1
ATOM 1603 C C . GLN A 1 197 ? 38.465 -12.478 -70.601 1.00 82.62 197 GLN A C 1
ATOM 1605 O O . GLN A 1 197 ? 38.771 -13.123 -71.600 1.00 82.62 197 GLN A O 1
ATOM 1610 N N . MET A 1 198 ? 38.311 -11.151 -70.630 1.00 75.19 198 MET A N 1
ATOM 1611 C CA . MET A 1 198 ? 38.497 -10.328 -71.828 1.00 75.19 198 MET A CA 1
ATOM 1612 C C . MET A 1 198 ? 39.977 -10.096 -72.184 1.00 75.19 198 MET A C 1
ATOM 1614 O O . MET A 1 198 ? 40.296 -9.951 -73.361 1.00 75.19 198 MET A O 1
ATOM 1618 N N . PHE A 1 199 ? 40.881 -10.084 -71.196 1.00 68.75 199 PHE A N 1
ATOM 1619 C CA . PHE A 1 199 ? 42.326 -9.875 -71.394 1.00 68.75 199 PHE A CA 1
ATOM 1620 C C . PHE A 1 199 ? 43.143 -11.160 -71.588 1.00 68.75 199 PHE A C 1
ATOM 1622 O O . PHE A 1 199 ? 44.307 -11.081 -71.975 1.00 68.75 199 PHE A O 1
ATOM 1629 N N . LEU A 1 200 ? 42.562 -12.339 -71.356 1.00 62.56 200 LEU A N 1
ATOM 1630 C CA . LEU A 1 200 ? 43.186 -13.618 -71.694 1.00 62.56 200 LEU A CA 1
ATOM 1631 C C . LEU A 1 200 ? 43.197 -13.820 -73.225 1.00 62.56 200 LEU A C 1
ATOM 1633 O O . LEU A 1 200 ? 42.133 -14.009 -73.825 1.00 62.56 200 LEU A O 1
ATOM 1637 N N . PRO A 1 201 ? 44.369 -13.852 -73.893 1.00 49.06 201 PRO A N 1
ATOM 1638 C CA . PRO A 1 201 ? 44.451 -14.201 -75.300 1.00 49.06 201 PRO A CA 1
ATOM 1639 C C . PRO A 1 201 ? 44.313 -15.720 -75.425 1.00 49.06 201 PRO A C 1
ATOM 1641 O O . PRO A 1 201 ? 45.271 -16.466 -75.239 1.00 49.06 201 PRO A O 1
ATOM 1644 N N . GLY A 1 202 ? 43.098 -16.173 -75.730 1.00 52.91 202 GLY A N 1
ATOM 1645 C CA . GLY A 1 202 ? 42.823 -17.561 -76.098 1.00 52.91 202 GLY A CA 1
ATOM 1646 C C . GLY A 1 202 ? 41.757 -18.233 -75.245 1.00 52.91 202 GLY A C 1
ATOM 1647 O O . GLY A 1 202 ? 42.069 -19.128 -74.475 1.00 52.91 202 GLY A O 1
ATOM 1648 N N . ASN A 1 203 ? 40.489 -17.851 -75.422 1.00 43.75 203 ASN A N 1
ATOM 1649 C CA . ASN A 1 203 ? 39.390 -18.817 -75.348 1.00 43.75 203 ASN A CA 1
ATOM 1650 C C . ASN A 1 203 ? 38.109 -18.258 -75.985 1.00 43.75 203 ASN A C 1
ATOM 1652 O O . ASN A 1 203 ? 37.159 -17.853 -75.319 1.00 43.75 203 ASN A O 1
ATOM 1656 N N . MET A 1 204 ? 38.064 -18.288 -77.317 1.00 52.94 204 MET A N 1
ATOM 1657 C CA . MET A 1 204 ? 36.790 -18.380 -78.024 1.00 52.94 204 MET A CA 1
ATOM 1658 C C . MET A 1 204 ? 36.373 -19.855 -78.071 1.00 52.94 204 MET A C 1
ATOM 1660 O O . MET A 1 204 ? 37.056 -20.676 -78.674 1.00 52.94 204 MET A O 1
ATOM 1664 N N . LYS A 1 205 ? 35.199 -20.134 -77.489 1.00 50.03 205 LYS A N 1
ATOM 1665 C CA . LYS A 1 205 ? 34.372 -21.353 -77.598 1.00 50.03 205 LYS A CA 1
ATOM 1666 C C . LYS A 1 205 ? 34.824 -22.600 -76.817 1.00 50.03 205 LYS A C 1
ATOM 1668 O O . LYS A 1 205 ? 35.597 -23.421 -77.299 1.00 50.03 205 LYS A O 1
ATOM 1673 N N . ARG A 1 206 ? 34.100 -22.881 -75.730 1.00 41.81 206 ARG A N 1
ATOM 1674 C CA . ARG A 1 206 ? 33.370 -24.155 -75.592 1.00 41.81 206 ARG A CA 1
ATOM 1675 C C . ARG A 1 206 ? 32.204 -23.975 -74.617 1.00 41.81 206 ARG A C 1
ATOM 1677 O O . ARG A 1 206 ? 32.376 -23.402 -73.550 1.00 41.81 206 ARG A O 1
ATOM 1684 N N . GLY A 1 207 ? 31.005 -24.347 -75.057 1.00 40.06 207 GLY A N 1
ATOM 1685 C CA . GLY A 1 207 ? 29.771 -24.143 -74.307 1.00 40.06 207 GLY A CA 1
ATOM 1686 C C . GLY A 1 207 ? 29.559 -25.183 -73.209 1.00 40.06 207 GLY A C 1
ATOM 1687 O O . GLY A 1 207 ? 29.858 -26.345 -73.437 1.00 40.06 207 GLY A O 1
ATOM 1688 N N . SER A 1 208 ? 28.964 -24.715 -72.104 1.00 39.19 208 SER A N 1
ATOM 1689 C CA . SER A 1 208 ? 28.042 -25.405 -71.176 1.00 39.19 208 SER A CA 1
ATOM 1690 C C . SER A 1 208 ? 28.494 -26.735 -70.508 1.00 39.19 208 SER A C 1
ATOM 1692 O O . SER A 1 208 ? 29.547 -27.264 -70.834 1.00 39.19 208 SER A O 1
ATOM 1694 N N . PRO A 1 209 ? 27.803 -27.229 -69.458 1.00 60.81 209 PRO A N 1
ATOM 1695 C CA . PRO A 1 209 ? 28.319 -27.176 -68.087 1.00 60.81 209 PRO A CA 1
ATOM 1696 C C . PRO A 1 209 ? 28.404 -28.565 -67.427 1.00 60.81 209 PRO A C 1
ATOM 1698 O O . PRO A 1 209 ? 27.445 -29.320 -67.509 1.00 60.81 209 PRO A O 1
ATOM 1701 N N . ALA A 1 210 ? 29.480 -28.891 -66.705 1.00 38.25 210 ALA A N 1
ATOM 1702 C CA . ALA A 1 210 ? 29.458 -29.931 -65.665 1.00 38.25 210 ALA A CA 1
ATOM 1703 C C . ALA A 1 210 ? 30.806 -30.041 -64.931 1.00 38.25 210 ALA A C 1
ATOM 1705 O O . ALA A 1 210 ? 31.834 -30.268 -65.554 1.00 38.25 210 ALA A O 1
ATOM 1706 N N . GLU A 1 211 ? 30.713 -29.928 -63.606 1.00 39.50 211 GLU A N 1
ATOM 1707 C CA . GLU A 1 211 ? 31.417 -30.710 -62.583 1.00 39.50 211 GLU A CA 1
ATOM 1708 C C . GLU A 1 211 ? 32.951 -30.688 -62.376 1.00 39.50 211 GLU A C 1
ATOM 1710 O O . GLU A 1 211 ? 33.759 -30.980 -63.248 1.00 39.50 211 GLU A O 1
ATOM 1715 N N . LEU A 1 212 ? 33.252 -30.522 -61.076 1.00 38.06 212 LEU A N 1
ATOM 1716 C CA . LEU A 1 212 ? 34.220 -31.253 -60.243 1.00 38.06 212 LEU A CA 1
ATOM 1717 C C . LEU A 1 212 ? 35.708 -30.850 -60.244 1.00 38.06 212 LEU A C 1
ATOM 1719 O O . LEU A 1 212 ? 36.465 -31.083 -61.176 1.00 38.06 212 LEU A O 1
ATOM 1723 N N . LEU A 1 213 ? 36.095 -30.290 -59.084 1.00 45.88 213 LEU A N 1
ATOM 1724 C CA . LEU A 1 213 ? 37.186 -30.744 -58.203 1.00 45.88 213 LEU A CA 1
ATOM 1725 C C . LEU A 1 213 ? 38.345 -31.508 -58.872 1.00 45.88 213 LEU A C 1
ATOM 1727 O O . LEU A 1 213 ? 38.194 -32.677 -59.197 1.00 45.88 213 LEU A O 1
ATOM 1731 N N . GLU A 1 214 ? 39.538 -30.906 -58.904 1.00 36.09 214 GLU A N 1
ATOM 1732 C CA . GLU A 1 214 ? 40.668 -31.345 -58.066 1.00 36.09 214 GLU A CA 1
ATOM 1733 C C . GLU A 1 214 ? 41.924 -30.477 -58.260 1.00 36.09 214 GLU A C 1
ATOM 1735 O O . GLU A 1 214 ? 42.310 -30.067 -59.352 1.00 36.09 214 GLU A O 1
ATOM 1740 N N . THR A 1 215 ? 42.566 -30.229 -57.125 1.00 44.81 215 THR A N 1
ATOM 1741 C CA . THR A 1 215 ? 43.921 -29.728 -56.899 1.00 44.81 215 THR A CA 1
ATOM 1742 C C . THR A 1 215 ? 44.991 -30.522 -57.653 1.00 44.81 215 THR A C 1
ATOM 1744 O O . THR A 1 215 ? 45.128 -31.723 -57.425 1.00 44.81 215 THR A O 1
ATOM 1747 N N . LYS A 1 216 ? 45.867 -29.839 -58.406 1.00 39.16 216 LYS A N 1
ATOM 1748 C CA . LYS A 1 216 ? 47.280 -30.243 -58.508 1.00 39.16 216 LYS A CA 1
ATOM 1749 C C . LYS A 1 216 ? 48.188 -29.120 -59.002 1.00 39.16 216 LYS A C 1
ATOM 1751 O O . LYS A 1 216 ? 47.949 -28.505 -60.036 1.00 39.16 216 LYS A O 1
ATOM 1756 N N . GLU A 1 217 ? 49.245 -28.890 -58.233 1.00 40.84 217 GLU A N 1
ATOM 1757 C CA . GLU A 1 217 ? 50.376 -28.037 -58.577 1.00 40.84 217 GLU A CA 1
ATOM 1758 C C . GLU A 1 217 ? 51.175 -28.594 -59.761 1.00 40.84 217 GLU A C 1
ATOM 1760 O O . GLU A 1 217 ? 51.293 -29.810 -59.893 1.00 40.84 217 GLU A O 1
ATOM 1765 N N . THR A 1 218 ? 51.766 -27.702 -60.568 1.00 33.69 218 THR A N 1
ATOM 1766 C CA . THR A 1 218 ? 53.216 -27.636 -60.867 1.00 33.69 218 THR A CA 1
ATOM 1767 C C . THR A 1 218 ? 53.493 -26.610 -61.975 1.00 33.69 218 THR A C 1
ATOM 1769 O O . THR A 1 218 ? 52.904 -26.692 -63.046 1.00 33.69 218 THR A O 1
ATOM 1772 N N . GLY A 1 219 ? 54.482 -25.737 -61.753 1.00 34.50 219 GLY A N 1
ATOM 1773 C CA . GLY A 1 219 ? 55.511 -25.474 -62.766 1.00 34.50 219 GLY A CA 1
ATOM 1774 C C . GLY A 1 219 ? 55.384 -24.252 -63.688 1.00 34.50 219 GLY A C 1
ATOM 1775 O O . GLY A 1 219 ? 54.733 -24.306 -64.719 1.00 34.50 219 GLY A O 1
ATOM 1776 N N . SER A 1 220 ? 56.246 -23.270 -63.399 1.00 39.62 220 SER A N 1
ATOM 1777 C CA . SER A 1 220 ? 57.052 -22.494 -64.361 1.00 39.62 220 SER A CA 1
ATOM 1778 C C . SER A 1 220 ? 56.366 -21.439 -65.247 1.00 39.62 220 SER A C 1
ATOM 1780 O O . SER A 1 220 ? 55.643 -21.743 -66.187 1.00 39.62 220 SER A O 1
ATOM 1782 N N . GLY A 1 221 ? 56.713 -20.171 -65.003 1.00 37.31 221 GLY A N 1
ATOM 1783 C CA . GLY A 1 221 ? 56.322 -19.034 -65.841 1.00 37.31 221 GLY A CA 1
ATOM 1784 C C . GLY A 1 221 ? 56.815 -17.697 -65.289 1.00 37.31 221 GLY A C 1
ATOM 1785 O O . GLY A 1 221 ? 56.021 -16.808 -65.011 1.00 37.31 221 GLY A O 1
ATOM 1786 N N . SER A 1 222 ? 58.128 -17.579 -65.066 1.00 52.91 222 SER A N 1
ATOM 1787 C CA . SER A 1 222 ? 58.785 -16.301 -64.770 1.00 52.91 222 SER A CA 1
ATOM 1788 C C . SER A 1 222 ? 58.867 -15.465 -66.048 1.00 52.91 222 SER A C 1
ATOM 1790 O O . SER A 1 222 ? 59.534 -15.862 -67.000 1.00 52.91 222 SER A O 1
ATOM 1792 N N . GLY A 1 223 ? 58.189 -14.320 -66.056 1.00 50.97 223 GLY A N 1
ATOM 1793 C CA . GLY A 1 223 ? 58.250 -13.327 -67.128 1.00 50.97 223 GLY A CA 1
ATOM 1794 C C . GLY A 1 223 ? 56.883 -12.700 -67.355 1.00 50.97 223 GLY A C 1
ATOM 1795 O O . GLY A 1 223 ? 56.068 -13.315 -68.027 1.00 50.97 223 GLY A O 1
ATOM 1796 N N . ASN A 1 224 ? 56.627 -11.548 -66.712 1.00 55.81 224 ASN A N 1
ATOM 1797 C CA . ASN A 1 224 ? 55.657 -10.492 -67.097 1.00 55.81 224 ASN A CA 1
ATOM 1798 C C . ASN A 1 224 ? 55.287 -9.533 -65.941 1.00 55.81 224 ASN A C 1
ATOM 1800 O O . ASN A 1 224 ? 54.581 -8.554 -66.157 1.00 55.81 224 ASN A O 1
ATOM 1804 N N . VAL A 1 225 ? 55.778 -9.750 -64.714 1.00 54.62 225 VAL A N 1
ATOM 1805 C CA . VAL A 1 225 ? 55.443 -8.882 -63.559 1.00 54.62 225 VAL A CA 1
ATOM 1806 C C . VAL A 1 225 ? 56.107 -7.495 -63.648 1.00 54.62 225 VAL A C 1
ATOM 1808 O O . VAL A 1 225 ? 55.579 -6.516 -63.128 1.00 54.62 225 VAL A O 1
ATOM 1811 N N . ILE A 1 226 ? 57.245 -7.391 -64.341 1.00 54.56 226 ILE A N 1
ATOM 1812 C CA . ILE A 1 226 ? 58.038 -6.155 -64.417 1.00 54.56 226 ILE A CA 1
ATOM 1813 C C . ILE A 1 226 ? 57.389 -5.099 -65.324 1.00 54.56 226 ILE A C 1
ATOM 1815 O O . ILE A 1 226 ? 57.359 -3.942 -64.920 1.00 54.56 226 ILE A O 1
ATOM 1819 N N . ASP A 1 227 ? 56.776 -5.485 -66.450 1.00 55.75 227 ASP A N 1
ATOM 1820 C CA . ASP A 1 227 ? 56.132 -4.538 -67.382 1.00 55.75 227 ASP A CA 1
ATOM 1821 C C . ASP A 1 227 ? 54.813 -3.952 -66.850 1.00 55.75 227 ASP A C 1
ATOM 1823 O O . ASP A 1 227 ? 54.452 -2.814 -67.151 1.00 55.75 227 ASP A O 1
ATOM 1827 N N . SER A 1 228 ? 54.108 -4.693 -65.990 1.00 57.34 228 SER A N 1
ATOM 1828 C CA . SER A 1 228 ? 52.874 -4.211 -65.358 1.00 57.34 228 SER A CA 1
ATOM 1829 C C . SER A 1 228 ? 53.158 -3.199 -64.235 1.00 57.34 228 SER A C 1
ATOM 1831 O O . SER A 1 228 ? 52.388 -2.262 -64.018 1.00 57.34 228 SER A O 1
ATOM 1833 N N . LEU A 1 229 ? 54.310 -3.323 -63.562 1.00 55.78 229 LEU A N 1
ATOM 1834 C CA . LEU A 1 229 ? 54.734 -2.400 -62.507 1.00 55.78 229 LEU A CA 1
ATOM 1835 C C . LEU A 1 229 ? 55.304 -1.087 -63.072 1.00 55.78 229 LEU A C 1
ATOM 1837 O O . LEU A 1 229 ? 55.107 -0.028 -62.476 1.00 55.78 229 LEU A O 1
ATOM 1841 N N . THR A 1 230 ? 55.974 -1.120 -64.228 1.00 59.19 230 THR A N 1
ATOM 1842 C CA . THR A 1 230 ? 56.421 0.093 -64.938 1.00 59.19 230 THR A CA 1
ATOM 1843 C C . THR A 1 230 ? 55.244 0.905 -65.466 1.00 59.19 230 THR A C 1
ATOM 1845 O O . THR A 1 230 ? 55.242 2.121 -65.285 1.00 59.19 230 THR A O 1
ATOM 1848 N N . GLN A 1 231 ? 54.208 0.256 -66.007 1.00 57.03 231 GLN A N 1
ATOM 1849 C CA . GLN A 1 231 ? 52.998 0.939 -66.479 1.00 57.03 231 GLN A CA 1
ATOM 1850 C C . GLN A 1 231 ? 52.179 1.551 -65.325 1.00 57.03 231 GLN A C 1
ATOM 1852 O O . GLN A 1 231 ? 51.660 2.661 -65.444 1.00 57.03 231 GLN A O 1
ATOM 1857 N N . PHE A 1 232 ? 52.123 0.882 -64.169 1.00 56.09 232 PHE A N 1
ATOM 1858 C CA . PHE A 1 232 ? 51.479 1.412 -62.961 1.00 56.09 232 PHE A CA 1
ATOM 1859 C C . PHE A 1 232 ? 52.244 2.604 -62.356 1.00 56.09 232 PHE A C 1
ATOM 1861 O O . PHE A 1 232 ? 51.645 3.608 -61.963 1.00 56.09 232 PHE A O 1
ATOM 1868 N N . ASN A 1 233 ? 53.580 2.543 -62.344 1.00 55.94 233 ASN A N 1
ATOM 1869 C CA . ASN A 1 233 ? 54.425 3.646 -61.879 1.00 55.94 233 ASN A CA 1
ATOM 1870 C C . ASN A 1 233 ? 54.356 4.879 -62.795 1.00 55.94 233 ASN A C 1
ATOM 1872 O O . ASN A 1 233 ? 54.544 5.997 -62.319 1.00 55.94 233 ASN A O 1
ATOM 1876 N N . GLU A 1 234 ? 54.056 4.713 -64.085 1.00 56.88 234 GLU A N 1
ATOM 1877 C CA . GLU A 1 234 ? 53.892 5.826 -65.027 1.00 56.88 234 GLU A CA 1
ATOM 1878 C C . GLU A 1 234 ? 52.609 6.634 -64.768 1.00 56.88 234 GLU A C 1
ATOM 1880 O O . GLU A 1 234 ? 52.637 7.865 -64.816 1.00 56.88 234 GLU A O 1
ATOM 1885 N N . VAL A 1 235 ? 51.519 5.968 -64.367 1.00 60.59 235 VAL A N 1
ATOM 1886 C CA . VAL A 1 235 ? 50.257 6.619 -63.961 1.00 60.59 235 VAL A CA 1
ATOM 1887 C C . VAL A 1 235 ? 50.421 7.384 -62.642 1.00 60.59 235 VAL A C 1
ATOM 1889 O O . VAL A 1 235 ? 49.924 8.501 -62.510 1.00 60.59 235 VAL A O 1
ATOM 1892 N N . ILE A 1 236 ? 51.187 6.842 -61.687 1.00 58.53 236 ILE A N 1
ATOM 1893 C CA . ILE A 1 236 ? 51.507 7.537 -60.427 1.00 58.53 236 ILE A CA 1
ATOM 1894 C C . ILE A 1 236 ? 52.459 8.721 -60.665 1.00 58.53 236 ILE A C 1
ATOM 1896 O O . ILE A 1 236 ? 52.314 9.766 -60.031 1.00 58.53 236 ILE A O 1
ATOM 1900 N N . ARG A 1 237 ? 53.395 8.618 -61.619 1.00 53.88 237 ARG A N 1
ATOM 1901 C CA . ARG A 1 237 ? 54.306 9.721 -61.983 1.00 53.88 237 ARG A CA 1
ATOM 1902 C C . ARG A 1 237 ? 53.620 10.823 -62.802 1.00 53.88 237 ARG A C 1
ATOM 1904 O O . ARG A 1 237 ? 54.075 11.964 -62.759 1.00 53.88 237 ARG A O 1
ATOM 1911 N N . GLY A 1 238 ? 52.512 10.511 -63.481 1.00 50.06 238 GLY A N 1
ATOM 1912 C CA . GLY A 1 238 ? 51.597 11.485 -64.092 1.00 50.06 238 GLY A CA 1
ATOM 1913 C C . GLY A 1 238 ? 50.827 12.343 -63.078 1.00 50.06 238 GLY A C 1
ATOM 1914 O O . GLY A 1 238 ? 50.284 13.381 -63.442 1.00 50.06 238 GLY A O 1
ATOM 1915 N N . LEU A 1 239 ? 50.844 11.953 -61.799 1.00 54.19 239 LEU A N 1
ATOM 1916 C CA . LEU A 1 239 ? 50.345 12.727 -60.656 1.00 54.19 239 LEU A CA 1
ATOM 1917 C C . LEU A 1 239 ? 51.489 13.432 -59.893 1.00 54.19 239 LEU A C 1
ATOM 1919 O O . LEU A 1 239 ? 51.339 13.803 -58.728 1.00 54.19 239 LEU A O 1
ATOM 1923 N N . GLY A 1 240 ? 52.649 13.596 -60.544 1.00 42.62 240 GLY A N 1
ATOM 1924 C CA . GLY A 1 240 ? 53.818 14.291 -60.009 1.00 42.62 240 GLY A CA 1
ATOM 1925 C C . GLY A 1 240 ? 53.607 15.799 -59.770 1.00 42.62 240 GLY A C 1
ATOM 1926 O O . GLY A 1 240 ? 52.684 16.408 -60.304 1.00 42.62 240 GLY A O 1
ATOM 1927 N N . PRO A 1 241 ? 54.478 16.419 -58.954 1.00 52.88 241 PRO A N 1
ATOM 1928 C CA . PRO A 1 241 ? 54.172 17.578 -58.124 1.00 52.88 241 PRO A CA 1
ATOM 1929 C C . PRO A 1 241 ? 54.243 18.890 -58.911 1.00 52.88 241 PRO A C 1
ATOM 1931 O O . PRO A 1 241 ? 55.282 19.549 -58.963 1.00 52.88 241 PRO A O 1
ATOM 1934 N N . THR A 1 242 ? 53.128 19.314 -59.496 1.00 46.91 242 THR A N 1
ATOM 1935 C CA . THR A 1 242 ? 52.975 20.697 -59.955 1.00 46.91 242 THR A CA 1
ATOM 1936 C C . THR A 1 242 ? 52.532 21.557 -58.779 1.00 46.91 242 THR A C 1
ATOM 1938 O O . THR A 1 242 ? 51.405 21.452 -58.295 1.00 46.91 242 THR A O 1
ATOM 1941 N N . GLY A 1 243 ? 53.461 22.371 -58.281 1.00 42.62 243 GLY A N 1
ATOM 1942 C CA . GLY A 1 243 ? 53.195 23.358 -57.247 1.00 42.62 243 GLY A CA 1
ATOM 1943 C C . GLY A 1 243 ? 52.142 24.389 -57.657 1.00 42.62 243 GLY A C 1
ATOM 1944 O O . GLY A 1 243 ? 51.920 24.649 -58.837 1.00 42.62 243 GLY A O 1
ATOM 1945 N N . GLY A 1 244 ? 51.552 25.016 -56.639 1.00 46.22 244 GLY A N 1
ATOM 1946 C CA . GLY A 1 244 ? 50.824 26.275 -56.785 1.00 46.22 244 GLY A CA 1
ATOM 1947 C C . GLY A 1 244 ? 49.362 26.140 -57.201 1.00 46.22 244 GLY A C 1
ATOM 1948 O O . GLY A 1 244 ? 48.944 26.750 -58.176 1.00 46.22 244 GLY A O 1
ATOM 1949 N N . GLY A 1 245 ? 48.570 25.380 -56.452 1.00 45.03 245 GLY A N 1
ATOM 1950 C CA . GLY A 1 245 ? 47.119 25.375 -56.604 1.00 45.03 245 GLY A CA 1
ATOM 1951 C C . GLY A 1 245 ? 46.512 24.327 -55.695 1.00 45.03 245 GLY A C 1
ATOM 1952 O O . GLY A 1 245 ? 46.826 23.148 -55.813 1.00 45.03 245 GLY A O 1
ATOM 1953 N N . GLU A 1 246 ? 45.705 24.760 -54.738 1.00 51.53 246 GLU A N 1
ATOM 1954 C CA . GLU A 1 246 ? 44.991 23.886 -53.815 1.00 51.53 246 GLU A CA 1
ATOM 1955 C C . GLU A 1 246 ? 44.232 22.818 -54.612 1.00 51.53 246 GLU A C 1
ATOM 1957 O O . GLU A 1 246 ? 43.275 23.138 -55.313 1.00 51.53 246 GLU A O 1
ATOM 1962 N N . ASN A 1 247 ? 44.660 21.551 -54.536 1.00 55.47 247 ASN A N 1
ATOM 1963 C CA . ASN A 1 247 ? 43.891 20.445 -55.102 1.00 55.47 247 ASN A CA 1
ATOM 1964 C C . ASN A 1 247 ? 42.507 20.469 -54.430 1.00 55.47 247 ASN A C 1
ATOM 1966 O O . ASN A 1 247 ? 42.436 20.178 -53.228 1.00 55.47 247 ASN A O 1
ATOM 1970 N N . PRO A 1 248 ? 41.412 20.777 -55.155 1.00 62.66 248 PRO A N 1
ATOM 1971 C CA . PRO A 1 248 ? 40.093 20.984 -54.549 1.00 62.66 248 PRO A CA 1
ATOM 1972 C C . PRO A 1 248 ? 39.628 19.768 -53.738 1.00 62.66 248 PRO A C 1
ATOM 1974 O O . PRO A 1 248 ? 38.967 19.900 -52.710 1.00 62.66 248 PRO A O 1
ATOM 1977 N N . HIS A 1 249 ? 40.049 18.572 -54.156 1.00 66.50 249 HIS A N 1
ATOM 1978 C CA . HIS A 1 249 ? 39.781 17.317 -53.460 1.00 66.50 249 HIS A CA 1
ATOM 1979 C C . HIS A 1 249 ? 40.570 17.142 -52.156 1.00 66.50 249 HIS A C 1
ATOM 1981 O O . HIS A 1 249 ? 40.010 16.632 -51.187 1.00 66.50 249 HIS A O 1
ATOM 1987 N N . MET A 1 250 ? 41.829 17.593 -52.082 1.00 75.94 250 MET A N 1
ATOM 1988 C CA . MET A 1 250 ? 42.592 17.538 -50.826 1.00 75.94 250 MET A CA 1
ATOM 1989 C C . MET A 1 250 ? 42.042 18.529 -49.796 1.00 75.94 250 MET A C 1
ATOM 1991 O O . MET A 1 250 ? 41.957 18.193 -48.616 1.00 75.94 250 MET A O 1
ATOM 1995 N N . LEU A 1 251 ? 41.618 19.719 -50.238 1.00 76.94 251 LEU A N 1
ATOM 1996 C CA . LEU A 1 251 ? 40.990 20.713 -49.364 1.00 76.94 251 LEU A CA 1
ATOM 1997 C C . LEU A 1 251 ? 39.627 20.227 -48.842 1.00 76.94 251 LEU A C 1
ATOM 1999 O O . LEU A 1 251 ? 39.359 20.323 -47.645 1.00 76.94 251 LEU A O 1
ATOM 2003 N N . HIS A 1 252 ? 38.793 19.646 -49.714 1.00 78.50 252 HIS A N 1
ATOM 2004 C CA . HIS A 1 252 ? 37.513 19.053 -49.318 1.00 78.50 252 HIS A CA 1
ATOM 2005 C C . HIS A 1 252 ? 37.701 17.928 -48.294 1.00 78.50 252 HIS A C 1
ATOM 2007 O O . HIS A 1 252 ? 37.043 17.925 -47.256 1.00 78.50 252 HIS A O 1
ATOM 2013 N N . TYR A 1 253 ? 38.647 17.017 -48.537 1.00 87.38 253 TYR A N 1
ATOM 2014 C CA . TYR A 1 253 ? 38.963 15.935 -47.607 1.00 87.38 253 TYR A CA 1
ATOM 2015 C C . TYR A 1 253 ? 39.459 16.456 -46.249 1.00 87.38 253 TYR A C 1
ATOM 2017 O O . TYR A 1 253 ? 39.011 15.990 -45.202 1.00 87.38 253 TYR A O 1
ATOM 2025 N N . ALA A 1 254 ? 40.332 17.468 -46.241 1.00 86.06 254 ALA A N 1
ATOM 2026 C CA . ALA A 1 254 ? 40.795 18.098 -45.006 1.00 86.06 254 ALA A CA 1
ATOM 2027 C C . ALA A 1 254 ? 39.640 18.747 -44.220 1.00 86.06 254 ALA A C 1
ATOM 2029 O O . ALA A 1 254 ? 39.569 18.619 -42.994 1.00 86.06 254 ALA A O 1
ATOM 2030 N N . HIS A 1 255 ? 38.704 19.396 -44.917 1.00 84.62 255 HIS A N 1
ATOM 2031 C CA . HIS A 1 255 ? 37.519 19.992 -44.304 1.00 84.62 255 HIS A CA 1
ATOM 2032 C C . HIS A 1 255 ? 36.552 18.933 -43.749 1.00 84.62 255 HIS A C 1
ATOM 2034 O O . HIS A 1 255 ? 36.072 19.067 -42.620 1.00 84.62 255 HIS A O 1
ATOM 2040 N N . GLU A 1 256 ? 36.311 17.842 -44.482 1.00 87.12 256 GLU A N 1
ATOM 2041 C CA . GLU A 1 256 ? 35.519 16.712 -43.987 1.00 87.12 256 GLU A CA 1
ATOM 2042 C C . GLU A 1 256 ? 36.160 16.072 -42.754 1.00 87.12 256 GLU A C 1
ATOM 2044 O O . GLU A 1 256 ? 35.467 15.817 -41.767 1.00 87.12 256 GLU A O 1
ATOM 2049 N N . LEU A 1 257 ? 37.482 15.886 -42.754 1.00 89.88 257 LEU A N 1
ATOM 2050 C CA . LEU A 1 257 ? 38.216 15.355 -41.610 1.00 89.88 257 LEU A CA 1
ATOM 2051 C C . LEU A 1 257 ? 38.084 16.271 -40.384 1.00 89.88 257 LEU A C 1
ATOM 2053 O O . LEU A 1 257 ? 37.836 15.791 -39.277 1.00 89.88 257 LEU A O 1
ATOM 2057 N N . ALA A 1 258 ? 38.182 17.591 -40.568 1.00 90.12 258 ALA A N 1
ATOM 2058 C CA . ALA A 1 258 ? 37.973 18.562 -39.496 1.00 90.12 258 ALA A CA 1
ATOM 2059 C C . ALA A 1 258 ? 36.545 18.486 -38.929 1.00 90.12 258 ALA A C 1
ATOM 2061 O O . ALA A 1 258 ? 36.368 18.443 -37.709 1.00 90.12 258 ALA A O 1
ATOM 2062 N N . ARG A 1 259 ? 35.528 18.378 -39.795 1.00 93.06 259 ARG A N 1
ATOM 2063 C CA . ARG A 1 259 ? 34.127 18.218 -39.378 1.00 93.06 259 ARG A CA 1
ATOM 2064 C C . ARG A 1 259 ? 33.919 16.931 -38.578 1.00 93.06 259 ARG A C 1
ATOM 2066 O O . ARG A 1 259 ? 33.302 16.973 -37.514 1.00 93.06 259 ARG A O 1
ATOM 2073 N N . ARG A 1 260 ? 34.479 15.809 -39.042 1.00 93.81 260 ARG A N 1
ATOM 2074 C CA . ARG A 1 260 ? 34.436 14.524 -38.325 1.00 93.81 260 ARG A CA 1
ATOM 2075 C C . ARG A 1 260 ? 35.160 14.596 -36.984 1.00 93.81 260 ARG A C 1
ATOM 2077 O O . ARG A 1 260 ? 34.645 14.085 -35.997 1.00 93.81 260 ARG A O 1
ATOM 2084 N N . ASN A 1 261 ? 36.300 15.276 -36.903 1.00 92.56 261 ASN A N 1
ATOM 2085 C CA . ASN A 1 261 ? 37.031 15.451 -35.646 1.00 92.56 261 ASN A CA 1
ATOM 2086 C C . ASN A 1 261 ? 36.248 16.284 -34.620 1.00 92.56 261 ASN A C 1
ATOM 2088 O O . ASN A 1 261 ? 36.236 15.944 -33.434 1.00 92.56 261 ASN A O 1
ATOM 2092 N N . VAL A 1 262 ? 35.553 17.338 -35.060 1.00 94.81 262 VAL A N 1
ATOM 2093 C CA . VAL A 1 262 ? 34.654 18.120 -34.195 1.00 94.81 262 VAL A CA 1
ATOM 2094 C C . VAL A 1 262 ? 33.474 17.268 -33.730 1.00 94.81 262 VAL A C 1
ATOM 2096 O O . VAL A 1 262 ? 33.160 17.263 -32.541 1.00 94.81 262 VAL A O 1
ATOM 2099 N N . GLU A 1 263 ? 32.861 16.497 -34.629 1.00 95.31 263 GLU A N 1
ATOM 2100 C CA . GLU A 1 263 ? 31.777 15.567 -34.298 1.00 95.31 263 GLU A CA 1
ATOM 2101 C C . GLU A 1 263 ? 32.232 14.517 -33.270 1.00 95.31 263 GLU A C 1
ATOM 2103 O O . GLU A 1 263 ? 31.584 14.347 -32.241 1.00 95.31 263 GLU A O 1
ATOM 2108 N N . ILE A 1 264 ? 33.399 13.896 -33.466 1.00 93.25 264 ILE A N 1
ATOM 2109 C CA . ILE A 1 264 ? 34.002 12.948 -32.515 1.00 93.25 264 ILE A CA 1
ATOM 2110 C C . ILE A 1 264 ? 34.269 13.617 -31.161 1.00 93.25 264 ILE A C 1
ATOM 2112 O O . ILE A 1 264 ? 34.003 13.020 -30.118 1.00 93.25 264 ILE A O 1
ATOM 2116 N N . SER A 1 265 ? 34.781 14.849 -31.148 1.00 92.94 265 SER A N 1
ATOM 2117 C CA . SER A 1 265 ? 35.019 15.603 -29.911 1.00 92.94 265 SER A CA 1
ATOM 2118 C C . SER A 1 265 ? 33.714 15.889 -29.163 1.00 92.94 265 SER A C 1
ATOM 2120 O O . SER A 1 265 ? 33.627 15.664 -27.954 1.00 92.94 265 SER A O 1
ATOM 2122 N N . ASN A 1 266 ? 32.667 16.299 -29.880 1.00 92.44 266 ASN A N 1
ATOM 2123 C CA . ASN A 1 266 ? 31.345 16.549 -29.310 1.00 92.44 266 ASN A CA 1
ATOM 2124 C C . ASN A 1 266 ? 30.703 15.260 -28.785 1.00 92.44 266 ASN A C 1
ATOM 2126 O O . ASN A 1 266 ? 30.206 15.248 -27.661 1.00 92.44 266 ASN A O 1
ATOM 2130 N N . LEU A 1 267 ? 30.787 14.160 -29.538 1.00 93.50 267 LEU A N 1
ATOM 2131 C CA . LEU A 1 267 ? 30.310 12.844 -29.107 1.00 93.50 267 LEU A CA 1
ATOM 2132 C C . LEU A 1 267 ? 31.054 12.356 -27.861 1.00 93.50 267 LEU A C 1
ATOM 2134 O O . LEU A 1 267 ? 30.433 11.838 -26.936 1.00 93.50 267 LEU A O 1
ATOM 2138 N N . ARG A 1 268 ? 32.373 12.569 -27.779 1.00 94.69 268 ARG A N 1
ATOM 2139 C CA . ARG A 1 268 ? 33.154 12.256 -26.574 1.00 94.69 268 ARG A CA 1
ATOM 2140 C C . ARG A 1 268 ? 32.711 13.099 -25.382 1.00 94.69 268 ARG A C 1
ATOM 2142 O O . ARG A 1 268 ? 32.556 12.539 -24.301 1.00 94.69 268 ARG A O 1
ATOM 2149 N N . LYS A 1 269 ? 32.480 14.404 -25.553 1.00 94.50 269 LYS A N 1
ATOM 2150 C CA . LYS A 1 269 ? 31.973 15.276 -24.477 1.00 94.50 269 LYS A CA 1
ATOM 2151 C C . LYS A 1 269 ? 30.589 14.834 -24.002 1.00 94.50 269 LYS A C 1
ATOM 2153 O O . LYS A 1 269 ? 30.400 14.667 -22.802 1.00 94.50 269 LYS A O 1
ATOM 2158 N N . ALA A 1 270 ? 29.668 14.573 -24.929 1.00 91.94 270 ALA A N 1
ATOM 2159 C CA . ALA A 1 270 ? 28.328 14.083 -24.617 1.00 91.94 270 ALA A CA 1
ATOM 2160 C C . ALA A 1 270 ? 28.377 12.731 -23.888 1.00 91.94 270 ALA A C 1
ATOM 2162 O O . ALA A 1 270 ? 27.703 12.554 -22.878 1.00 91.94 270 ALA A O 1
ATOM 2163 N N . LYS A 1 271 ? 29.245 11.809 -24.330 1.00 94.38 271 LYS A N 1
ATOM 2164 C CA . LYS A 1 271 ? 29.500 10.540 -23.636 1.00 94.38 271 LYS A CA 1
ATOM 2165 C C . LYS A 1 271 ? 29.944 10.775 -22.189 1.00 94.38 271 LYS A C 1
ATOM 2167 O O . LYS A 1 271 ? 29.333 10.219 -21.286 1.00 94.38 271 LYS A O 1
ATOM 2172 N N . HIS A 1 272 ? 30.960 11.609 -21.958 1.00 94.31 272 HIS A N 1
ATOM 2173 C CA . HIS A 1 272 ? 31.454 11.877 -20.599 1.00 94.31 272 HIS A CA 1
ATOM 2174 C C . HIS A 1 272 ? 30.386 12.543 -19.717 1.00 94.31 272 HIS A C 1
ATOM 2176 O O . HIS A 1 272 ? 30.289 12.239 -18.530 1.00 94.31 272 HIS A O 1
ATOM 2182 N N . GLN A 1 273 ? 29.568 13.435 -20.284 1.00 93.12 273 GLN A N 1
ATOM 2183 C CA . GLN A 1 273 ? 28.447 14.054 -19.572 1.00 93.12 273 GLN A CA 1
ATOM 2184 C C . GLN A 1 273 ? 27.393 13.017 -19.171 1.00 93.12 273 GLN A C 1
ATOM 2186 O O . GLN A 1 273 ? 26.989 12.990 -18.010 1.00 93.12 273 GLN A O 1
ATOM 2191 N N . LEU A 1 274 ? 27.001 12.132 -20.093 1.00 91.44 274 LEU A N 1
ATOM 2192 C CA . LEU A 1 274 ? 26.060 11.046 -19.816 1.00 91.44 274 LEU A CA 1
ATOM 2193 C C . LEU A 1 274 ? 26.619 10.050 -18.794 1.00 91.44 274 LEU A C 1
ATOM 2195 O O . LEU A 1 274 ? 25.902 9.658 -17.881 1.00 91.44 274 LEU A O 1
ATOM 2199 N N . GLU A 1 275 ? 27.898 9.683 -18.886 1.00 95.38 275 GLU A N 1
ATOM 2200 C CA . GLU A 1 275 ? 28.560 8.814 -17.904 1.00 95.38 275 GLU A CA 1
ATOM 2201 C C . GLU A 1 275 ? 28.615 9.458 -16.510 1.00 95.38 275 GLU A C 1
ATOM 2203 O O . GLU A 1 275 ? 28.401 8.780 -15.505 1.00 95.38 275 GLU A O 1
ATOM 2208 N N . SER A 1 276 ? 28.865 10.769 -16.428 1.00 90.62 276 SER A N 1
ATOM 2209 C CA . SER A 1 276 ? 28.841 11.513 -15.163 1.00 90.62 276 SER A CA 1
ATOM 2210 C C . SER A 1 276 ? 27.433 11.571 -14.565 1.00 90.62 276 SER A C 1
ATOM 2212 O O . SER A 1 276 ? 27.260 11.279 -13.381 1.00 90.62 276 SER A O 1
ATOM 2214 N N . ALA A 1 277 ? 26.422 11.875 -15.385 1.00 90.81 277 ALA A N 1
ATOM 2215 C CA . ALA A 1 277 ? 25.023 11.875 -14.967 1.00 90.81 277 ALA A CA 1
ATOM 2216 C C . ALA A 1 277 ? 24.585 10.480 -14.498 1.00 90.81 277 ALA A C 1
ATOM 2218 O O . ALA A 1 277 ? 23.987 10.350 -13.436 1.00 90.81 277 ALA A O 1
ATOM 2219 N N . PHE A 1 278 ? 24.972 9.423 -15.217 1.00 92.94 278 PHE A N 1
ATOM 2220 C CA . PHE A 1 278 ? 24.702 8.042 -14.823 1.00 92.94 278 PHE A CA 1
ATOM 2221 C C . PHE A 1 278 ? 25.308 7.708 -13.454 1.00 92.94 278 PHE A C 1
ATOM 2223 O O . PHE A 1 278 ? 24.612 7.185 -12.589 1.00 92.94 278 PHE A O 1
ATOM 2230 N N . ARG A 1 279 ? 26.572 8.080 -13.202 1.00 94.31 279 ARG A N 1
ATOM 2231 C CA . ARG A 1 279 ? 27.206 7.892 -11.882 1.00 94.31 279 ARG A CA 1
ATOM 2232 C C . ARG A 1 279 ? 26.535 8.706 -10.772 1.00 94.31 279 ARG A C 1
ATOM 2234 O O . ARG A 1 279 ? 26.598 8.318 -9.609 1.00 94.31 279 ARG A O 1
ATOM 2241 N N . GLN A 1 280 ? 25.952 9.862 -11.085 1.00 91.62 280 GLN A N 1
ATOM 2242 C CA . GLN A 1 280 ? 25.185 10.653 -10.117 1.00 91.62 280 GLN A CA 1
ATOM 2243 C C . GLN A 1 280 ? 23.845 9.986 -9.804 1.00 91.62 280 GLN A C 1
ATOM 2245 O O . GLN A 1 280 ? 23.545 9.792 -8.631 1.00 91.62 280 GLN A O 1
ATOM 2250 N N . PHE A 1 281 ? 23.101 9.558 -10.827 1.00 91.75 281 PHE A N 1
ATOM 2251 C CA . PHE A 1 281 ? 21.851 8.822 -10.646 1.00 91.75 281 PHE A CA 1
ATOM 2252 C C . PHE A 1 281 ? 22.059 7.509 -9.898 1.00 91.75 281 PHE A C 1
ATOM 2254 O O . PHE A 1 281 ? 21.289 7.208 -8.996 1.00 91.75 281 PHE A O 1
ATOM 2261 N N . GLN A 1 282 ? 23.127 6.770 -10.203 1.00 91.81 282 GLN A N 1
ATOM 2262 C CA . GLN A 1 2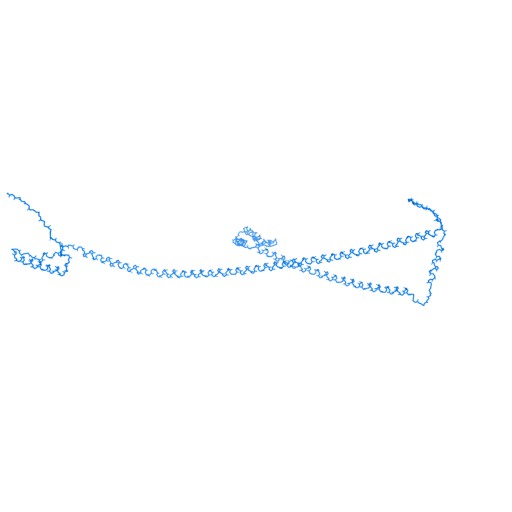82 ? 23.456 5.540 -9.491 1.00 91.81 282 GLN A CA 1
ATOM 2263 C C . GLN A 1 282 ? 23.700 5.796 -7.999 1.00 91.81 282 GLN A C 1
ATOM 2265 O O . GLN A 1 282 ? 23.177 5.061 -7.173 1.00 91.81 282 GLN A O 1
ATOM 2270 N N . ARG A 1 283 ? 24.439 6.858 -7.645 1.00 91.25 283 ARG A N 1
ATOM 2271 C CA . ARG A 1 283 ? 24.657 7.238 -6.239 1.00 91.25 283 ARG A CA 1
ATOM 2272 C C . ARG A 1 283 ? 23.377 7.696 -5.543 1.00 91.25 283 ARG A C 1
ATOM 2274 O O . ARG A 1 283 ? 23.176 7.372 -4.381 1.00 91.25 283 ARG A O 1
ATOM 2281 N N . ALA A 1 284 ? 22.526 8.453 -6.232 1.00 92.94 284 ALA A N 1
ATOM 2282 C CA . ALA A 1 284 ? 21.241 8.869 -5.679 1.00 92.94 284 ALA A CA 1
ATOM 2283 C C . ALA A 1 284 ? 20.333 7.655 -5.423 1.00 92.94 284 ALA A C 1
ATOM 2285 O O . ALA A 1 284 ? 19.766 7.540 -4.346 1.00 92.94 284 ALA A O 1
ATOM 2286 N N . ALA A 1 285 ? 20.273 6.714 -6.370 1.00 91.06 285 ALA A N 1
ATOM 2287 C CA . ALA A 1 285 ? 19.498 5.487 -6.226 1.00 91.06 285 ALA A CA 1
ATOM 2288 C C . ALA A 1 285 ? 19.969 4.637 -5.037 1.00 91.06 285 ALA A C 1
ATOM 2290 O O . ALA A 1 285 ? 19.133 4.178 -4.270 1.00 91.06 285 ALA A O 1
ATOM 2291 N N . THR A 1 286 ? 21.285 4.480 -4.838 1.00 91.12 286 THR A N 1
ATOM 2292 C CA . THR A 1 286 ? 21.807 3.732 -3.680 1.00 91.12 286 THR A CA 1
ATOM 2293 C C . THR A 1 286 ? 21.477 4.408 -2.350 1.00 91.12 286 THR A C 1
ATOM 2295 O O . THR A 1 286 ? 21.165 3.719 -1.390 1.00 91.12 286 THR A O 1
ATOM 2298 N N . ILE A 1 287 ? 21.508 5.745 -2.288 1.00 93.81 287 ILE A N 1
ATOM 2299 C CA . ILE A 1 287 ? 21.164 6.488 -1.064 1.00 93.81 287 ILE A CA 1
ATOM 2300 C C . ILE A 1 287 ? 19.675 6.328 -0.731 1.00 93.81 287 ILE A C 1
ATOM 2302 O O . ILE A 1 287 ? 19.327 6.079 0.420 1.00 93.81 287 ILE A O 1
ATOM 2306 N N . GLU A 1 288 ? 18.791 6.447 -1.726 1.00 90.38 288 GLU A N 1
ATOM 2307 C CA . GLU A 1 288 ? 17.355 6.241 -1.503 1.00 90.38 288 GLU A CA 1
ATOM 2308 C C . GLU A 1 288 ? 17.042 4.779 -1.141 1.00 90.38 288 GLU A C 1
ATOM 2310 O O . GLU A 1 288 ? 16.210 4.532 -0.274 1.00 90.38 288 GLU A O 1
ATOM 2315 N N . GLU A 1 289 ? 17.741 3.803 -1.733 1.00 92.00 289 GLU A N 1
ATOM 2316 C CA . GLU A 1 289 ? 17.616 2.387 -1.360 1.00 92.00 289 GLU A CA 1
ATOM 2317 C C . GLU A 1 289 ? 18.032 2.139 0.098 1.00 92.00 289 GLU A C 1
ATOM 2319 O O . GLU A 1 289 ? 17.295 1.486 0.838 1.00 92.00 289 GLU A O 1
ATOM 2324 N N . GLU A 1 290 ? 19.161 2.703 0.543 1.00 93.62 290 GLU A N 1
ATOM 2325 C CA . GLU A 1 290 ? 19.606 2.628 1.942 1.00 93.62 290 GLU A CA 1
ATOM 2326 C C . GLU A 1 290 ? 18.580 3.251 2.898 1.00 93.62 290 GLU A C 1
ATOM 2328 O O . GLU A 1 290 ? 18.225 2.638 3.906 1.00 93.62 290 GLU A O 1
ATOM 2333 N N . LYS A 1 291 ? 18.035 4.422 2.550 1.00 93.94 291 LYS A N 1
ATOM 2334 C CA . LYS A 1 291 ? 17.007 5.103 3.345 1.00 93.94 291 LYS A CA 1
ATOM 2335 C C . LYS A 1 291 ? 15.719 4.281 3.448 1.00 93.94 291 LYS A C 1
ATOM 2337 O O . LYS A 1 291 ? 15.193 4.089 4.540 1.00 93.94 291 LYS A O 1
ATOM 2342 N N . HIS A 1 292 ? 15.221 3.749 2.333 1.00 91.44 292 HIS A N 1
ATOM 2343 C CA . HIS A 1 292 ? 14.035 2.891 2.344 1.00 91.44 292 HIS A CA 1
ATOM 2344 C C . HIS A 1 292 ? 14.270 1.589 3.112 1.00 91.44 292 HIS A C 1
ATOM 2346 O O . HIS A 1 292 ? 13.355 1.068 3.759 1.00 91.44 292 HIS A O 1
ATOM 2352 N N . GLN A 1 293 ? 15.489 1.052 3.065 1.00 94.75 293 GLN A N 1
ATOM 2353 C CA . GLN A 1 293 ? 15.865 -0.121 3.840 1.00 94.75 293 GLN A CA 1
ATOM 2354 C C . GLN A 1 293 ? 15.870 0.174 5.347 1.00 94.75 293 GLN A C 1
ATOM 2356 O O . GLN A 1 293 ? 15.431 -0.679 6.123 1.00 94.75 293 GLN A O 1
ATOM 2361 N N . GLU A 1 294 ? 16.315 1.362 5.760 1.00 95.62 294 GLU A N 1
ATOM 2362 C CA . GLU A 1 294 ? 16.250 1.839 7.146 1.00 95.62 294 GLU A CA 1
ATOM 2363 C C . GLU A 1 294 ? 14.796 2.010 7.612 1.00 95.62 294 GLU A C 1
ATOM 2365 O O . GLU A 1 294 ? 14.395 1.356 8.574 1.00 95.62 294 GLU A O 1
ATOM 2370 N N . GLU A 1 295 ? 13.965 2.741 6.860 1.00 94.44 295 GLU A N 1
ATOM 2371 C CA . GLU A 1 295 ? 12.525 2.908 7.139 1.00 94.44 295 GLU A CA 1
ATOM 2372 C C . GLU A 1 295 ? 11.806 1.549 7.246 1.00 94.44 295 GLU A C 1
ATOM 2374 O O . GLU A 1 295 ? 10.987 1.308 8.136 1.00 94.44 295 GLU A O 1
ATOM 2379 N N . THR A 1 296 ? 12.143 0.609 6.358 1.00 90.88 296 THR A N 1
ATOM 2380 C CA . THR A 1 296 ? 11.596 -0.754 6.389 1.00 90.88 296 THR A CA 1
ATOM 2381 C C . THR A 1 296 ? 12.008 -1.501 7.657 1.00 90.88 296 THR A C 1
ATOM 2383 O O . THR A 1 296 ? 11.218 -2.280 8.196 1.00 90.88 296 THR A O 1
ATOM 2386 N N . ASN A 1 297 ? 13.239 -1.311 8.130 1.00 91.38 297 ASN A N 1
ATOM 2387 C CA . ASN A 1 297 ? 13.724 -1.943 9.353 1.00 91.38 297 ASN A CA 1
ATOM 2388 C C . ASN A 1 297 ? 13.040 -1.355 10.592 1.00 91.38 297 ASN A C 1
ATOM 2390 O O . ASN A 1 297 ? 12.581 -2.127 11.433 1.00 91.38 297 ASN A O 1
ATOM 2394 N N . GLU A 1 298 ? 12.886 -0.031 10.661 1.00 94.31 298 GLU A N 1
ATOM 2395 C CA . GLU A 1 298 ? 12.154 0.648 11.737 1.00 94.31 298 GLU A CA 1
ATOM 2396 C C . GLU A 1 298 ? 10.695 0.179 11.807 1.00 94.31 298 GLU A C 1
ATOM 2398 O O . GLU A 1 298 ? 10.206 -0.224 12.864 1.00 94.31 298 GLU A O 1
ATOM 2403 N N . LEU A 1 299 ? 10.003 0.136 10.663 1.00 92.62 299 LEU A N 1
ATOM 2404 C CA . LEU A 1 299 ? 8.626 -0.356 10.592 1.00 92.62 299 LEU A CA 1
ATOM 2405 C C . LEU A 1 299 ? 8.518 -1.827 11.008 1.00 92.62 299 LEU A C 1
ATOM 2407 O O . LEU A 1 299 ? 7.575 -2.206 11.705 1.00 92.62 299 LEU A O 1
ATOM 2411 N N . LYS A 1 300 ? 9.476 -2.675 10.611 1.00 92.25 300 LYS A N 1
ATOM 2412 C CA . LYS A 1 300 ? 9.522 -4.080 11.049 1.00 92.25 300 LYS A CA 1
ATOM 2413 C C . LYS A 1 300 ? 9.714 -4.197 12.558 1.00 92.25 300 LYS A C 1
ATOM 2415 O O . LYS A 1 300 ? 9.065 -5.044 13.176 1.00 92.25 300 LYS A O 1
ATOM 2420 N N . GLU A 1 301 ? 10.574 -3.375 13.150 1.00 92.00 301 GLU A N 1
ATOM 2421 C CA . GLU A 1 301 ? 10.773 -3.347 14.599 1.00 92.00 301 GLU A CA 1
ATOM 2422 C C . GLU A 1 301 ? 9.499 -2.906 15.325 1.00 92.00 301 GLU A C 1
ATOM 2424 O O . GLU A 1 301 ? 9.089 -3.544 16.298 1.00 92.00 301 GLU A O 1
ATOM 2429 N N . GLU A 1 302 ? 8.819 -1.884 14.809 1.00 90.75 302 GLU A N 1
ATOM 2430 C CA . GLU A 1 302 ? 7.570 -1.381 15.370 1.00 90.75 302 GLU A CA 1
ATOM 2431 C C . GLU A 1 302 ? 6.444 -2.420 15.280 1.00 90.75 302 GLU A C 1
ATOM 2433 O O . GLU A 1 302 ? 5.743 -2.675 16.261 1.00 90.75 302 GLU A O 1
ATOM 2438 N N . VAL A 1 303 ? 6.323 -3.122 14.150 1.00 85.44 303 VAL A N 1
ATOM 2439 C CA . VAL A 1 303 ? 5.403 -4.261 14.013 1.00 85.44 303 VAL A CA 1
ATOM 2440 C C . VAL A 1 303 ? 5.753 -5.363 15.012 1.00 85.44 303 VAL A C 1
ATOM 2442 O O . VAL A 1 303 ? 4.862 -5.877 15.687 1.00 85.44 303 VAL A O 1
ATOM 2445 N N . ALA A 1 304 ? 7.032 -5.712 15.172 1.00 82.62 304 ALA A N 1
ATOM 2446 C CA . ALA A 1 304 ? 7.458 -6.707 16.154 1.00 82.62 304 ALA A CA 1
ATOM 2447 C C . ALA A 1 304 ? 7.171 -6.253 17.599 1.00 82.62 304 ALA A C 1
ATOM 2449 O O . ALA A 1 304 ? 6.821 -7.067 18.460 1.00 82.62 304 ALA A O 1
ATOM 2450 N N . ARG A 1 305 ? 7.292 -4.954 17.896 1.00 85.00 305 ARG A N 1
ATOM 2451 C CA . ARG A 1 305 ? 6.915 -4.354 19.183 1.00 85.00 305 ARG A CA 1
ATOM 2452 C C . ARG A 1 305 ? 5.410 -4.464 19.415 1.00 85.00 305 ARG A C 1
ATOM 2454 O O . ARG A 1 305 ? 5.000 -4.973 20.457 1.00 85.00 305 ARG A O 1
ATOM 2461 N N . LEU A 1 306 ? 4.592 -4.067 18.443 1.00 83.00 306 LEU A N 1
ATOM 2462 C CA . LEU A 1 306 ? 3.134 -4.141 18.526 1.00 83.00 306 LEU A CA 1
ATOM 2463 C C . LEU A 1 306 ? 2.638 -5.584 18.633 1.00 83.00 306 LEU A C 1
ATOM 2465 O O . LEU A 1 306 ? 1.791 -5.858 19.473 1.00 83.00 306 LEU A O 1
ATOM 2469 N N . GLN A 1 307 ? 3.212 -6.532 17.890 1.00 81.25 307 GLN A N 1
ATOM 2470 C CA . GLN A 1 307 ? 2.895 -7.961 18.023 1.00 81.25 307 GLN A CA 1
ATOM 2471 C C . GLN A 1 307 ? 3.226 -8.498 19.423 1.00 81.25 307 GLN A C 1
ATOM 2473 O O . GLN A 1 307 ? 2.449 -9.265 20.005 1.00 81.25 307 GLN A O 1
ATOM 2478 N N . ARG A 1 308 ? 4.359 -8.076 20.005 1.00 74.56 308 ARG A N 1
ATOM 2479 C CA . ARG A 1 308 ? 4.700 -8.393 21.401 1.00 74.56 308 ARG A CA 1
ATOM 2480 C C . ARG A 1 308 ? 3.689 -7.796 22.378 1.00 74.56 308 ARG A C 1
ATOM 2482 O O . ARG A 1 308 ? 3.332 -8.470 23.334 1.00 74.56 308 ARG A O 1
ATOM 2489 N N . CYS A 1 309 ? 3.205 -6.578 22.150 1.00 68.62 309 CYS A N 1
ATOM 2490 C CA . CYS A 1 309 ? 2.189 -5.947 22.997 1.00 68.62 309 CYS A CA 1
ATOM 2491 C C . CYS A 1 309 ? 0.797 -6.583 22.834 1.00 68.62 309 CYS A C 1
ATOM 2493 O O . CYS A 1 309 ? 0.133 -6.844 23.830 1.00 68.62 309 CYS A O 1
ATOM 2495 N N . GLN A 1 310 ? 0.384 -6.903 21.608 1.00 68.31 310 GLN A N 1
ATOM 2496 C CA . GLN A 1 310 ? -0.927 -7.475 21.289 1.00 68.31 310 GLN A CA 1
ATOM 2497 C C . GLN A 1 310 ? -1.087 -8.894 21.848 1.00 68.31 310 GLN A C 1
ATOM 2499 O O . GLN A 1 310 ? -2.128 -9.243 22.392 1.00 68.31 310 GLN A O 1
ATOM 2504 N N . SER A 1 311 ? -0.027 -9.708 21.808 1.00 59.78 311 SER A N 1
ATOM 2505 C CA . SER A 1 311 ? -0.031 -11.054 22.408 1.00 59.78 311 SER A CA 1
ATOM 2506 C C . SER A 1 311 ? -0.129 -11.064 23.948 1.00 59.78 311 SER A C 1
ATOM 2508 O O . SER A 1 311 ? -0.135 -12.136 24.560 1.00 59.78 311 SER A O 1
ATOM 2510 N N . ARG A 1 312 ? -0.216 -9.890 24.590 1.00 62.59 312 ARG A N 1
ATOM 2511 C CA . ARG A 1 312 ? -0.351 -9.729 26.046 1.00 62.59 312 ARG A CA 1
ATOM 2512 C C . ARG A 1 312 ? -1.762 -9.335 26.494 1.00 62.59 312 ARG A C 1
ATOM 2514 O O . ARG A 1 312 ? -2.010 -9.368 27.696 1.00 62.59 312 ARG A O 1
ATOM 2521 N N . GLU A 1 313 ? -2.685 -8.983 25.599 1.00 58.00 313 GLU A N 1
ATOM 2522 C CA . GLU A 1 313 ? -3.994 -8.460 26.015 1.00 58.00 313 GLU A CA 1
ATOM 2523 C C . GLU A 1 313 ? -4.930 -9.549 26.580 1.00 58.00 313 GLU A C 1
ATOM 2525 O O . GLU A 1 313 ? -5.228 -10.564 25.951 1.00 58.00 313 GLU A O 1
ATOM 2530 N N . GLY A 1 314 ? -5.398 -9.322 27.814 1.00 57.00 314 GLY A N 1
ATOM 2531 C CA . GLY A 1 314 ? -6.510 -10.036 28.448 1.00 57.00 314 GLY A CA 1
ATOM 2532 C C . GLY A 1 314 ? -6.119 -11.265 29.273 1.00 57.00 314 GLY A C 1
ATOM 2533 O O . GLY A 1 314 ? -5.952 -11.178 30.486 1.00 57.00 314 GLY A O 1
ATOM 2534 N N . ALA A 1 315 ? -6.001 -12.431 28.636 1.00 55.69 315 ALA A N 1
ATOM 2535 C CA . ALA A 1 315 ? -5.915 -13.719 29.341 1.00 55.69 315 ALA A CA 1
ATOM 2536 C C . ALA A 1 315 ? -4.526 -14.016 29.937 1.00 55.69 315 ALA A C 1
ATOM 2538 O O . ALA A 1 315 ? -4.402 -14.711 30.946 1.00 55.69 315 ALA A O 1
ATOM 2539 N N . ASN A 1 316 ? -3.474 -13.468 29.326 1.00 67.56 316 ASN A N 1
ATOM 2540 C CA . ASN A 1 316 ? -2.096 -13.723 29.734 1.00 67.56 316 ASN A CA 1
ATOM 2541 C C . ASN A 1 316 ? -1.690 -12.900 30.974 1.00 67.56 316 ASN A C 1
ATOM 2543 O O . ASN A 1 316 ? -0.887 -13.354 31.784 1.00 67.56 316 ASN A O 1
ATOM 2547 N N . LEU A 1 317 ? -2.277 -11.711 31.171 1.00 76.88 317 LEU A N 1
ATOM 2548 C CA . LEU A 1 317 ? -1.954 -10.837 32.307 1.00 76.88 317 LEU A CA 1
ATOM 2549 C C . LEU A 1 317 ? -2.518 -11.344 33.637 1.00 76.88 317 LEU A C 1
ATOM 2551 O O . LEU A 1 317 ? -1.824 -11.250 34.645 1.00 76.88 317 LEU A O 1
ATOM 2555 N N . GLU A 1 318 ? -3.721 -11.922 33.659 1.00 78.62 318 GLU A N 1
ATOM 2556 C CA . GLU A 1 318 ? -4.269 -12.529 34.883 1.00 78.62 318 GLU A CA 1
ATOM 2557 C C . GLU A 1 318 ? -3.480 -13.784 35.289 1.00 78.62 318 GLU A C 1
ATOM 2559 O O . GLU A 1 318 ? -3.154 -13.964 36.464 1.00 78.62 318 GLU A O 1
ATOM 2564 N N . TYR A 1 319 ? -3.085 -14.618 34.319 1.00 85.31 319 TYR A N 1
ATOM 2565 C CA . TYR A 1 319 ? -2.178 -15.738 34.582 1.00 85.31 319 TYR A CA 1
ATOM 2566 C C . TYR A 1 319 ? -0.820 -15.247 35.099 1.00 85.31 319 TYR A C 1
ATOM 2568 O O . TYR A 1 319 ? -0.363 -15.704 36.146 1.00 85.31 319 TYR A O 1
ATOM 2576 N N . LEU A 1 320 ? -0.206 -14.268 34.425 1.00 86.31 320 LEU A N 1
ATOM 2577 C CA . LEU A 1 320 ? 1.074 -13.693 34.835 1.00 86.31 320 LEU A CA 1
ATOM 2578 C C . LEU A 1 320 ? 1.003 -13.092 36.242 1.00 86.31 320 LEU A C 1
ATOM 2580 O O . LEU A 1 320 ? 1.895 -13.331 37.050 1.00 86.31 320 LEU A O 1
ATOM 2584 N N . LYS A 1 321 ? -0.067 -12.361 36.563 1.00 86.38 321 LYS A N 1
ATOM 2585 C CA . LYS A 1 321 ? -0.321 -11.807 37.897 1.00 86.38 321 LYS A CA 1
ATOM 2586 C C . LYS A 1 321 ? -0.354 -12.903 38.957 1.00 86.38 321 LYS A C 1
ATOM 2588 O O . LYS A 1 321 ? 0.311 -12.757 39.979 1.00 86.38 321 LYS A O 1
ATOM 2593 N N . ASN A 1 322 ? -1.062 -14.004 38.707 1.00 87.12 322 ASN A N 1
ATOM 2594 C CA . ASN A 1 322 ? -1.127 -15.130 39.640 1.00 87.12 322 ASN A CA 1
ATOM 2595 C C . ASN A 1 322 ? 0.236 -15.813 39.802 1.00 87.12 322 ASN A C 1
ATOM 2597 O O . ASN A 1 322 ? 0.656 -16.079 40.926 1.00 87.12 322 ASN A O 1
ATOM 2601 N N . VAL A 1 323 ? 0.965 -16.038 38.704 1.00 88.88 323 VAL A N 1
ATOM 2602 C CA . VAL A 1 323 ? 2.289 -16.671 38.759 1.00 88.88 323 VAL A CA 1
ATOM 2603 C C . VAL A 1 323 ? 3.309 -15.787 39.484 1.00 88.88 323 VAL A C 1
ATOM 2605 O O . VAL A 1 323 ? 4.063 -16.281 40.322 1.00 88.88 323 VAL A O 1
ATOM 2608 N N . VAL A 1 324 ? 3.312 -14.477 39.222 1.00 88.88 324 VAL A N 1
ATOM 2609 C CA . VAL A 1 324 ? 4.181 -13.502 39.903 1.00 88.88 324 VAL A CA 1
ATOM 2610 C C . VAL A 1 324 ? 3.821 -13.384 41.383 1.00 88.88 324 VAL A C 1
ATOM 2612 O O . VAL A 1 324 ? 4.712 -13.403 42.230 1.00 88.88 324 VAL A O 1
ATOM 2615 N N . LEU A 1 325 ? 2.531 -13.316 41.719 1.00 88.94 325 LEU A N 1
ATOM 2616 C CA . LEU A 1 325 ? 2.074 -13.277 43.107 1.00 88.94 325 LEU A CA 1
ATOM 2617 C C . LEU A 1 325 ? 2.536 -14.525 43.871 1.00 88.94 325 LEU A C 1
ATOM 2619 O O . LEU A 1 325 ? 3.130 -14.414 44.941 1.00 88.94 325 LEU A O 1
ATOM 2623 N N . SER A 1 326 ? 2.340 -15.712 43.298 1.00 86.81 326 SER A N 1
ATOM 2624 C CA . SER A 1 326 ? 2.817 -16.962 43.888 1.00 86.81 326 SER A CA 1
ATOM 2625 C C . SER A 1 326 ? 4.344 -17.042 43.956 1.00 86.81 326 SER A C 1
ATOM 2627 O O . SER A 1 326 ? 4.859 -17.577 44.932 1.00 86.81 326 SER A O 1
ATOM 2629 N N . PHE A 1 327 ? 5.089 -16.491 42.991 1.00 90.56 327 PHE A N 1
ATOM 2630 C CA . PHE A 1 327 ? 6.554 -16.402 43.056 1.00 90.56 327 PHE A CA 1
ATOM 2631 C C . PHE A 1 327 ? 7.033 -15.552 44.245 1.00 90.56 327 PHE A C 1
ATOM 2633 O O . PHE A 1 327 ? 7.969 -15.948 44.941 1.00 90.56 327 PHE A O 1
ATOM 2640 N N . LEU A 1 328 ? 6.376 -14.414 44.506 1.00 87.88 328 LEU A N 1
ATOM 2641 C CA . LEU A 1 328 ? 6.696 -13.523 45.629 1.00 87.88 328 LEU A CA 1
ATOM 2642 C C . LEU A 1 328 ? 6.325 -14.129 46.991 1.00 87.88 328 LEU A C 1
ATOM 2644 O O . LEU A 1 328 ? 7.052 -13.925 47.961 1.00 87.88 328 LEU A O 1
ATOM 2648 N N . LEU A 1 329 ? 5.219 -14.878 47.060 1.00 87.38 329 LEU A N 1
ATOM 2649 C CA . LEU A 1 329 ? 4.741 -15.529 48.288 1.00 87.38 329 LEU A CA 1
ATOM 2650 C C . LEU A 1 329 ? 5.433 -16.869 48.584 1.00 87.38 329 LEU A C 1
ATOM 2652 O O . LEU A 1 329 ? 5.437 -17.320 49.728 1.00 87.38 329 LEU A O 1
ATOM 2656 N N . SER A 1 330 ? 6.012 -17.519 47.573 1.00 85.69 330 SER A N 1
ATOM 2657 C CA . SER A 1 330 ? 6.737 -18.777 47.757 1.00 85.69 330 SER A CA 1
ATOM 2658 C C . SER A 1 330 ? 8.048 -18.533 48.500 1.00 85.69 330 SER A C 1
ATOM 2660 O O . SER A 1 330 ? 8.798 -17.619 48.173 1.00 85.69 330 SER A O 1
ATOM 2662 N N . THR A 1 331 ? 8.372 -19.382 49.471 1.00 80.25 331 THR A N 1
ATOM 2663 C CA . THR A 1 331 ? 9.661 -19.373 50.189 1.00 80.25 331 THR A CA 1
ATOM 2664 C C . THR A 1 331 ? 10.617 -20.456 49.688 1.00 80.25 331 THR A C 1
ATOM 2666 O O . THR A 1 331 ? 11.826 -20.353 49.879 1.00 80.25 331 THR A O 1
ATOM 2669 N N . ASP A 1 332 ? 10.092 -21.462 48.989 1.00 84.50 332 ASP A N 1
ATOM 2670 C CA . ASP A 1 332 ? 10.857 -22.580 48.453 1.00 84.50 332 ASP A CA 1
ATOM 2671 C C . ASP A 1 332 ? 11.558 -22.242 47.121 1.00 84.50 332 ASP A C 1
ATOM 2673 O O . ASP A 1 332 ? 10.970 -21.684 46.190 1.00 84.50 332 ASP A O 1
ATOM 2677 N N . SER A 1 333 ? 12.830 -22.632 47.012 1.00 82.94 333 SER A N 1
ATOM 2678 C CA . SER A 1 333 ? 13.677 -22.346 45.846 1.00 82.94 333 SER A CA 1
ATOM 2679 C C . SER A 1 333 ? 13.294 -23.162 44.610 1.00 82.94 333 SER A C 1
ATOM 2681 O O . SER A 1 333 ? 13.547 -22.725 43.484 1.00 82.94 333 SER A O 1
ATOM 2683 N N . SER A 1 334 ? 12.700 -24.346 44.786 1.00 82.94 334 SER A N 1
ATOM 2684 C CA . SER A 1 334 ? 12.267 -25.179 43.658 1.00 82.94 334 SER A CA 1
ATOM 2685 C C . SER A 1 334 ? 10.987 -24.628 43.022 1.00 82.94 334 SER A C 1
ATOM 2687 O O . SER A 1 334 ? 10.930 -24.441 41.804 1.00 82.94 334 SER A O 1
ATOM 2689 N N . SER A 1 335 ? 10.032 -24.224 43.862 1.00 85.25 335 SER A N 1
ATOM 2690 C CA . SER A 1 335 ? 8.784 -23.574 43.456 1.00 85.25 335 SER A CA 1
ATOM 2691 C C . SER A 1 335 ? 9.043 -22.218 42.795 1.00 85.25 335 SER A C 1
ATOM 2693 O O . SER A 1 335 ? 8.513 -21.948 41.718 1.00 85.25 335 SER A O 1
ATOM 2695 N N . LYS A 1 336 ? 9.946 -21.396 43.353 1.00 87.06 336 LYS A N 1
ATOM 2696 C CA . LYS A 1 336 ? 10.364 -20.132 42.723 1.00 87.06 336 LYS A CA 1
ATOM 2697 C C . LYS A 1 336 ? 10.953 -20.331 41.332 1.00 87.06 336 LYS A C 1
ATOM 2699 O O . LYS A 1 336 ? 10.600 -19.591 40.421 1.00 87.06 336 LYS A O 1
ATOM 2704 N N . ARG A 1 337 ? 11.807 -21.339 41.132 1.00 86.19 337 ARG A N 1
ATOM 2705 C CA . ARG A 1 337 ? 12.395 -21.626 39.813 1.00 86.19 337 ARG A CA 1
ATOM 2706 C C . ARG A 1 337 ? 11.339 -22.059 38.796 1.00 86.19 337 ARG A C 1
ATOM 2708 O O . ARG A 1 337 ? 11.393 -21.633 37.647 1.00 86.19 337 ARG A O 1
ATOM 2715 N N . HIS A 1 338 ? 10.364 -22.863 39.216 1.00 88.00 338 HIS A N 1
ATOM 2716 C CA . HIS A 1 338 ? 9.254 -23.260 38.352 1.00 88.00 338 HIS A CA 1
ATOM 2717 C C . HIS A 1 338 ? 8.395 -22.055 37.933 1.00 88.00 338 HIS A C 1
ATOM 2719 O O . HIS A 1 338 ? 8.148 -21.862 36.743 1.00 88.00 338 HIS A O 1
ATOM 2725 N N . MET A 1 339 ? 8.020 -21.196 38.887 1.00 90.31 339 MET A N 1
ATOM 2726 C CA . MET A 1 339 ? 7.251 -19.980 38.599 1.00 90.31 339 MET A CA 1
ATOM 2727 C C . MET A 1 339 ? 8.053 -18.975 37.764 1.00 90.31 339 MET A C 1
ATOM 2729 O O . MET A 1 339 ? 7.499 -18.346 36.869 1.00 90.31 339 MET A O 1
ATOM 2733 N N . LEU A 1 340 ? 9.366 -18.872 37.981 1.00 87.69 340 LEU A N 1
ATOM 2734 C CA . LEU A 1 340 ? 10.259 -18.048 37.168 1.00 87.69 340 LEU A CA 1
ATOM 2735 C C . LEU A 1 340 ? 10.306 -18.518 35.709 1.00 87.69 340 LEU A C 1
ATOM 2737 O O . LEU A 1 340 ? 10.233 -17.693 34.804 1.00 87.69 340 LEU A O 1
ATOM 2741 N N . ASN A 1 341 ? 10.376 -19.829 35.470 1.00 87.38 341 ASN A N 1
ATOM 2742 C CA . ASN A 1 341 ? 10.335 -20.380 34.116 1.00 87.38 341 ASN A CA 1
ATOM 2743 C C . ASN A 1 341 ? 8.990 -20.092 33.430 1.00 87.38 341 ASN A C 1
ATOM 2745 O O . ASN A 1 341 ? 8.962 -19.772 32.243 1.00 87.38 341 ASN A O 1
ATOM 2749 N N . ALA A 1 342 ? 7.880 -20.149 34.174 1.00 87.25 342 ALA A N 1
ATOM 2750 C CA . ALA A 1 342 ? 6.563 -19.770 33.664 1.00 87.25 342 ALA A CA 1
ATOM 2751 C C . ALA A 1 342 ? 6.483 -18.266 33.335 1.00 87.25 342 ALA A C 1
ATOM 2753 O O . ALA A 1 342 ? 5.992 -17.900 32.269 1.00 87.25 342 ALA A O 1
ATOM 2754 N N . ILE A 1 343 ? 7.035 -17.398 34.192 1.00 86.56 343 ILE A N 1
ATOM 2755 C CA . ILE A 1 343 ? 7.154 -15.949 33.947 1.00 86.56 343 ILE A CA 1
ATOM 2756 C C . ILE A 1 343 ? 7.993 -15.680 32.692 1.00 86.56 343 ILE A C 1
ATOM 2758 O O . ILE A 1 343 ? 7.572 -14.909 31.832 1.00 86.56 343 ILE A O 1
ATOM 2762 N N . ALA A 1 344 ? 9.144 -16.341 32.552 1.00 85.75 344 ALA A N 1
ATOM 2763 C CA . ALA A 1 344 ? 10.039 -16.194 31.407 1.00 85.75 344 ALA A CA 1
ATOM 2764 C C . ALA A 1 344 ? 9.378 -16.647 30.096 1.00 85.75 344 ALA A C 1
ATOM 2766 O O . ALA A 1 344 ? 9.527 -15.982 29.071 1.00 85.75 344 ALA A O 1
ATOM 2767 N N . ALA A 1 345 ? 8.602 -17.734 30.128 1.00 83.25 345 ALA A N 1
ATOM 2768 C CA . ALA A 1 345 ? 7.854 -18.220 28.971 1.00 83.25 345 ALA A CA 1
ATOM 2769 C C . ALA A 1 345 ? 6.733 -17.250 28.560 1.00 83.25 345 ALA A C 1
ATOM 2771 O O . ALA A 1 345 ? 6.578 -16.941 27.379 1.00 83.25 345 ALA A O 1
ATOM 2772 N N . VAL A 1 346 ? 5.988 -16.722 29.535 1.00 80.81 346 VAL A N 1
ATOM 2773 C CA . VAL A 1 346 ? 4.908 -15.749 29.310 1.00 80.81 346 VAL A CA 1
ATOM 2774 C C . VAL A 1 346 ? 5.439 -14.412 28.792 1.00 80.81 346 VAL A C 1
ATOM 2776 O O . VAL A 1 346 ? 4.836 -13.804 27.906 1.00 80.81 346 VAL A O 1
ATOM 2779 N N . LEU A 1 347 ? 6.572 -13.956 29.327 1.00 81.25 347 LEU A N 1
ATOM 2780 C CA . LEU A 1 347 ? 7.222 -12.704 28.944 1.00 81.25 347 LEU A CA 1
ATOM 2781 C C . LEU A 1 347 ? 8.182 -12.847 27.755 1.00 81.25 347 LEU A C 1
ATOM 2783 O O . LEU A 1 347 ? 8.730 -11.839 27.316 1.00 81.25 347 LEU A O 1
ATOM 2787 N N . LYS A 1 348 ? 8.345 -14.065 27.219 1.00 77.50 348 LYS A N 1
ATOM 2788 C CA . LYS A 1 348 ? 9.259 -14.409 26.118 1.00 77.50 348 LYS A CA 1
ATOM 2789 C C . LYS A 1 348 ? 10.669 -13.858 26.337 1.00 77.50 348 LYS A C 1
ATOM 2791 O O . LYS A 1 348 ? 11.201 -13.148 25.485 1.00 77.50 348 LYS A O 1
ATOM 2796 N N . PHE A 1 349 ? 11.257 -14.182 27.484 1.00 81.69 349 PHE A N 1
ATOM 2797 C CA . PHE A 1 349 ? 12.643 -13.819 27.767 1.00 81.69 349 PHE A CA 1
ATOM 2798 C C . PHE A 1 349 ? 13.576 -14.425 26.718 1.00 81.69 349 PHE A C 1
ATOM 2800 O O . PHE A 1 349 ? 13.434 -15.582 26.315 1.00 81.69 349 PHE A O 1
ATOM 2807 N N . SER A 1 350 ? 14.544 -13.630 26.285 1.00 79.69 350 SER A N 1
ATOM 2808 C CA . SER A 1 350 ? 15.679 -14.101 25.506 1.00 79.69 350 SER A CA 1
ATOM 2809 C C . SER A 1 350 ? 16.565 -15.024 26.348 1.00 79.69 350 SER A C 1
ATOM 2811 O O . SER A 1 350 ? 16.563 -14.983 27.582 1.00 79.69 350 SER A O 1
ATOM 2813 N N . SER A 1 351 ? 17.375 -15.849 25.681 1.00 77.88 351 SER A N 1
ATOM 2814 C CA . SER A 1 351 ? 18.322 -16.752 26.348 1.00 77.88 351 SER A CA 1
ATOM 2815 C C . SER A 1 351 ? 19.283 -16.002 27.285 1.00 77.88 351 SER A C 1
ATOM 2817 O O . SER A 1 351 ? 19.571 -16.487 28.374 1.00 77.88 351 SER A O 1
ATOM 2819 N N . SER A 1 352 ? 19.691 -14.783 26.910 1.00 78.31 352 SER A N 1
ATOM 2820 C CA . SER A 1 352 ? 20.553 -13.903 27.716 1.00 78.31 352 SER A CA 1
ATOM 2821 C C . SER A 1 352 ? 19.865 -13.410 28.998 1.00 78.31 352 SER A C 1
ATOM 2823 O O . SER A 1 352 ? 20.445 -13.447 30.082 1.00 78.31 352 SER A O 1
ATOM 2825 N N . GLU A 1 353 ? 18.594 -13.005 28.911 1.00 81.00 353 GLU A N 1
ATOM 2826 C CA . GLU A 1 353 ? 17.814 -12.570 30.080 1.00 81.00 353 GLU A CA 1
ATOM 2827 C C . GLU A 1 353 ? 17.570 -13.731 31.055 1.00 81.00 353 GLU A C 1
ATOM 2829 O O . GLU A 1 353 ? 17.640 -13.557 32.272 1.00 81.00 353 GLU A O 1
ATOM 2834 N N . MET A 1 354 ? 17.345 -14.942 30.536 1.00 79.62 354 MET A N 1
ATOM 2835 C CA . MET A 1 354 ? 17.149 -16.134 31.363 1.00 79.62 354 MET A CA 1
ATOM 2836 C C . MET A 1 354 ? 18.412 -16.506 32.155 1.00 79.62 354 MET A C 1
ATOM 2838 O O . MET A 1 354 ? 18.324 -16.858 33.335 1.00 79.62 354 MET A O 1
ATOM 2842 N N . GLU A 1 355 ? 19.593 -16.360 31.550 1.00 78.31 355 GLU A N 1
ATOM 2843 C CA . GLU A 1 355 ? 20.876 -16.568 32.228 1.00 78.31 355 GLU A CA 1
ATOM 2844 C C . GLU A 1 355 ? 21.100 -15.552 33.357 1.00 78.31 355 GLU A C 1
ATOM 2846 O O . GLU A 1 355 ? 21.454 -15.949 34.472 1.00 78.31 355 GLU A O 1
ATOM 2851 N N . GLN A 1 356 ? 20.807 -14.267 33.130 1.00 76.69 356 GLN A N 1
ATOM 2852 C CA . GLN A 1 356 ? 20.961 -13.221 34.151 1.00 76.69 356 GLN A CA 1
ATOM 2853 C C . GLN A 1 356 ? 20.080 -13.461 35.383 1.00 76.69 356 GLN A C 1
ATOM 2855 O O . GLN A 1 356 ? 20.545 -13.315 36.515 1.00 76.69 356 GLN A O 1
ATOM 2860 N N . VAL A 1 357 ? 18.827 -13.877 35.186 1.00 75.38 357 VAL A N 1
ATOM 2861 C CA . VAL A 1 357 ? 17.898 -14.114 36.302 1.00 75.38 357 VAL A CA 1
ATOM 2862 C C . VAL A 1 357 ? 18.176 -15.448 37.009 1.00 75.38 357 VAL A C 1
ATOM 2864 O O . VAL A 1 357 ? 17.936 -15.585 38.208 1.00 75.38 357 VAL A O 1
ATOM 2867 N N . SER A 1 358 ? 18.756 -16.431 36.314 1.00 68.50 358 SER A N 1
ATOM 2868 C CA . SER A 1 358 ? 19.187 -17.692 36.933 1.00 68.50 358 SER A CA 1
ATOM 2869 C C . SER A 1 358 ? 20.430 -17.535 37.827 1.00 68.50 358 SER A C 1
ATOM 2871 O O . SER A 1 358 ? 20.543 -18.217 38.850 1.00 68.50 358 SER A O 1
ATOM 2873 N N . CYS A 1 359 ? 21.330 -16.599 37.495 1.00 59.00 359 CYS A N 1
ATOM 2874 C CA . CYS A 1 359 ? 22.553 -16.319 38.254 1.00 59.00 359 CYS A CA 1
ATOM 2875 C C . CYS A 1 359 ? 22.302 -15.619 39.601 1.00 59.00 359 CYS A C 1
ATOM 2877 O O . CYS A 1 359 ? 23.082 -15.810 40.533 1.00 59.00 359 CYS A O 1
ATOM 2879 N N . THR A 1 360 ? 21.213 -14.858 39.745 1.00 58.34 360 THR A N 1
ATOM 2880 C CA . THR A 1 360 ? 20.867 -14.157 40.998 1.00 58.34 360 THR A CA 1
ATOM 2881 C C . THR A 1 360 ? 20.166 -15.046 42.032 1.00 58.34 360 THR A C 1
ATOM 2883 O O . THR A 1 360 ? 20.100 -14.678 43.201 1.00 58.34 360 THR A O 1
ATOM 2886 N N . HIS A 1 361 ? 19.687 -16.235 41.643 1.00 55.50 361 HIS A N 1
ATOM 2887 C CA . HIS A 1 361 ? 18.985 -17.178 42.528 1.00 55.50 361 HIS A CA 1
ATOM 2888 C C . HIS A 1 361 ? 19.879 -18.343 43.016 1.00 55.50 361 HIS A C 1
ATOM 2890 O O . HIS A 1 361 ? 19.379 -19.383 43.467 1.00 55.50 361 HIS A O 1
ATOM 2896 N N . LYS A 1 362 ? 21.211 -18.210 42.938 1.00 50.88 362 LYS A N 1
ATOM 2897 C CA . LYS A 1 362 ? 22.110 -19.141 43.638 1.00 50.88 362 LYS A CA 1
ATOM 2898 C C . LYS A 1 362 ? 21.965 -18.921 45.151 1.00 50.88 362 LYS A C 1
ATOM 2900 O O . LYS A 1 362 ? 22.096 -17.781 45.593 1.00 50.88 362 LYS A O 1
ATOM 2905 N N . PRO A 1 363 ? 21.678 -19.969 45.944 1.00 48.16 363 PRO A N 1
ATOM 2906 C CA . PRO A 1 363 ? 21.643 -19.822 47.391 1.00 48.16 363 PRO A CA 1
ATOM 2907 C C . PRO A 1 363 ? 23.041 -19.413 47.886 1.00 48.16 363 PRO A C 1
ATOM 2909 O O . PRO A 1 363 ? 24.035 -19.848 47.290 1.00 48.16 363 PRO A O 1
ATOM 2912 N N . PRO A 1 364 ? 23.143 -18.584 48.940 1.00 45.81 364 PRO A N 1
ATOM 2913 C CA . PRO A 1 364 ? 24.411 -18.415 49.629 1.00 45.81 364 PRO A CA 1
ATOM 2914 C C . PRO A 1 364 ? 24.819 -19.783 50.194 1.00 45.81 364 PRO A C 1
ATOM 2916 O O . PRO A 1 364 ? 23.969 -20.516 50.704 1.00 45.81 364 PRO A O 1
ATOM 2919 N N . VAL A 1 365 ? 26.091 -20.134 49.998 1.00 40.31 365 VAL A N 1
ATOM 2920 C CA . VAL A 1 365 ? 26.723 -21.357 50.523 1.00 40.31 365 VAL A CA 1
ATOM 2921 C C . VAL A 1 365 ? 26.655 -21.387 52.042 1.00 40.31 365 VAL A C 1
ATOM 2923 O O . VAL A 1 365 ? 26.872 -20.309 52.645 1.00 40.31 365 VAL A O 1
#

Secondary structure (DSSP, 8-state):
--------------SS-TT--HHHHHHHHHHHHHHHHHHHHHSSS---HHHHH-TTSSS--THHHHHHHHHHHHHHHHHHHHHHHHHHHHHHHHHHHHHHHHHHHHHHHHHHHHHHHHHHHHHHHHHHHHHHHHHHHHHHHHHHHHHHHHHHHHHHHHHHHHHHHHHHHHHHHHHHHHHHHHHHHHHHHHHHHHHHHHHSS----------------------SHHHHHHHHHHHHHTT----SS--HHHHHHHHHHHHHHHHHHHHHHHHHHHHHHHHHHHHHHHHHHHHHHHHHHHHHHHHHHHHHHHTTSSHHHHHHHHHHHHHHH---HHHHHHHHHHHHHHHT--HHHHHHHHHTTPPP-

Foldseek 3Di:
DDDDDDDDDDDDDDDPPPDDDPVNVVVVVVVVVVVLQVVLVVDPHRDDVVVVVPCPVVPDPPVVVVVVVVVVVVVVVVVVVVVVVVVVVVVCPPVVVVVVVVVVVVVVVVVVVVVVVVVVVVVVVVVVVVVVVVVVVVVVVVVVVVVVVVVVVVVVVVVVVVVVVVVVVVVVVVVVVVVVVVVVVVVVVVVVVVVVVVPDPDDDDDDDDDDDDDDDDDDDDPDDPVVVVVVVVVVVCVVDDDDDDPPVVVVVVVVVVVVVVVVVVVVVVVVVVVVVVVVVVVVVVVVVVVVVVVVVVVVVVVVVVVVLVVLCPDPLVVVLVVLVVCLVVDPDLVSVVVSVVVNCVSNVPDPVRVVVVVVVSDDDD

Sequence (365 aa):
MSVIDSEAELKGKSEADLCLDVQTLVDKILYLRGQLVLASQRAEKPVDIHDILNINDSLGFKNNDEHKSCQEEYQQLKHEFEQYKQSQLQQPNNLRMEESSVVSSLQTQVKTLKDRVRILNSQLEDTDAEWKQKVDDLQQLLKAEKMKCKEELAATEMDYRGRLSLLEQQLQKQRERSLSLLEEKEQEIQTLKSTFQMFLPGNMKRGSPAELLETKETGSGSGNVIDSLTQFNEVIRGLGPTGGGENPHMLHYAHELARRNVEISNLRKAKHQLESAFRQFQRAATIEEEKHQEETNELKEEVARLQRCQSREGANLEYLKNVVLSFLLSTDSSSKRHMLNAIAAVLKFSSSEMEQVSCTHKPPV

=== Feature glossary ===
Legend for the data blocks above and below:

— What the protein is —

Sequence gives the chain of amino acids in standard one-letter code (A=alanine, C=cysteine, …, Y=tyrosine), read N→C. It is the only feature that is directly encoded by the gene; all structural features are derived from the folded form of this sequence.

The annotation block draws on four external resources. InterPro: which protein families and domains the sequence belongs to. GO: standardized terms for what the protein does, what process it participates in, and where in the cell it acts. CATH: which structural fold it has in the CATH hierarchy. Organism: the species of origin.

— Where its atoms are —

Atomic coordinates in PDBx/mmCIF format — the same representation the Protein Data Bank distributes. Each line of the _atom_site loop places one backbone atom in Cartesian space (units: ångströms, origin: arbitrary).

Six rendered views show the 3D structure from the faces of a cube — i.e. along ±x, ±y, ±z. Rendering representation is drawn randomly per protein from cartoon (secondary-structure ribbons), sticks (backbone bonds), or molecular surface; coloring is either N→C rainbow (blue at the N-terminus through red at the C-terminus) or one color per chain.

— Local backbone conformation —

DSSP 8-state secondary structure assigns each residue one of H (α-helix), G (3₁₀-helix), I (π-helix), E (extended β-strand), B (isolated β-bridge), T (hydrogen-bonded turn), S (bend), or '-' (coil). The assignment is computed from backbone hydrogen-bond geometry via the Kabsch–Sander algorithm.

P-SEA three-state annotation labels each residue as helix, strand, or coil based purely on the geometry of the Cα trace. It serves as a fallback when the full backbone (and thus DSSP) is unavailable.

φ (phi) and ψ (psi) are the two rotatable backbone dihedrals per residue: φ is the C(i-1)–N–Cα–C torsion, ψ is the N–Cα–C–N(i+1) torsion, both in degrees on (−180°, 180°]. α-helical residues cluster near (−60°, −45°); β-strand residues near (−120°, +130°). A Ramachandran plot is simply a scatter of (φ, ψ) for every residue.

— Global shape and packing —

Radius of gyration (Rg) is the root-mean-square distance of Cα atoms from their centroid — a single number for overall size and compactness. A globular domain of N residues has Rg ≈ 2.2·N^0.38 Å; an extended or disordered chain has a much larger Rg. The Cα contact count is the number of residue pairs whose Cα atoms are within 8 Å and are more than four positions apart in sequence — a standard proxy for tertiary packing density. The bounding box is the smallest axis-aligned box enclosing all Cα atoms.

Accessible surface area quantifies burial. A residue with SASA near zero is packed into the hydrophobic core; one with SASA >100 Å² sits on the surface. Computed here via the Shrake–Rupley numerical algorithm with a 1.4 Å probe.

The contact map is a binary N×N matrix image: pixel (i, j) is dark where Cα_i and Cα_j are within 8 Å and |i−j|>4. Because the |i−j|>4 filter removes local helical contacts, off-diagonal stripes parallel to the main diagonal indicate parallel β-sheets; stripes perpendicular to it indicate antiparallel β-sheets. The Ramachandran plot scatters every residue's (φ, ψ) pair against the sterically allowed regions. The PAE heatmap renders the predicted-aligned-error matrix.

— Structural neighborhood —

A 3Di character summarizes, for each residue, the relative orientation of the Cα frame of its nearest spatial neighbor. Because it encodes fold topology rather than chemistry, 3Di alignments detect remote structural similarity that sequence alignment misses.

Structural nearest neighbors (via Foldseek easy-search vs the PDB). Reported per hit: target PDB id, E-value, and alignment TM-score. A TM-score above ~0.5 is the conventional threshold for 'same fold'.

— Confidence and disorder —

For AlphaFold models, the B-factor field carries pLDDT — the model's own estimate of local accuracy on a 0–100 scale. Regions with pLDDT<50 should be treated as essentially unmodeled; they often correspond to intrinsically disordered segments.

B-factor (Debye–Waller factor) reflects atomic displacement in the crystal lattice. It is an experimental observable (units Å²), not a prediction; low values mean the atom is pinned down, high values mean it moves or is heterogeneous across the crystal.

Predicted Aligned Error (PAE) is an AlphaFold confidence matrix: entry (i, j) is the expected error in the position of residue j, in ångströms, when the prediction is superimposed on the true structure at residue i. Low PAE within a block of residues means that block is internally rigid and well-predicted; high PAE between two blocks means their relative placement is uncertain even if each block individually is confident.